Protein AF-Q0V094-F1 (afdb_monomer_lite)

Organism: Phaeosphaeria nodorum (strain SN15 / ATCC MYA-4574 / FGSC 10173) (NCBI:txid321614)

pLDDT: mean 87.64, std 19.95, range [31.56, 98.81]

Structure (mmCIF, N/CA/C/O backbone):
data_AF-Q0V094-F1
#
_entry.id   AF-Q0V094-F1
#
loop_
_atom_site.group_PDB
_atom_site.id
_atom_site.type_symbol
_atom_site.label_atom_id
_atom_site.label_alt_id
_atom_site.label_comp_id
_atom_site.label_asym_id
_atom_site.label_entity_id
_atom_site.label_seq_id
_atom_site.pdbx_PDB_ins_code
_atom_site.Cartn_x
_atom_site.Cartn_y
_atom_site.Cartn_z
_atom_site.occupancy
_atom_site.B_iso_or_equiv
_atom_site.auth_seq_id
_atom_site.auth_comp_id
_atom_site.auth_asym_id
_atom_site.auth_atom_id
_atom_site.pdbx_PDB_model_num
ATOM 1 N N . MET A 1 1 ? -56.128 30.946 -5.918 1.00 52.50 1 MET A N 1
ATOM 2 C CA . MET A 1 1 ? -57.009 30.206 -6.856 1.00 52.50 1 MET A CA 1
ATOM 3 C C . MET A 1 1 ? -56.356 29.792 -8.188 1.00 52.50 1 MET A C 1
ATOM 5 O O . MET A 1 1 ? -56.967 29.000 -8.890 1.00 52.50 1 MET A O 1
ATOM 9 N N . ALA A 1 2 ? -55.125 30.210 -8.529 1.00 43.81 2 ALA A N 1
ATOM 10 C CA . ALA A 1 2 ? -54.435 29.738 -9.745 1.00 43.81 2 ALA A CA 1
ATOM 11 C C . ALA A 1 2 ? -53.590 28.453 -9.553 1.00 43.81 2 ALA A C 1
ATOM 13 O O . ALA A 1 2 ? -53.424 27.688 -10.495 1.00 43.81 2 ALA A O 1
ATOM 14 N N . ALA A 1 3 ? -53.126 28.149 -8.333 1.00 38.97 3 ALA A N 1
ATOM 15 C CA . ALA A 1 3 ? -52.295 26.964 -8.066 1.00 38.97 3 A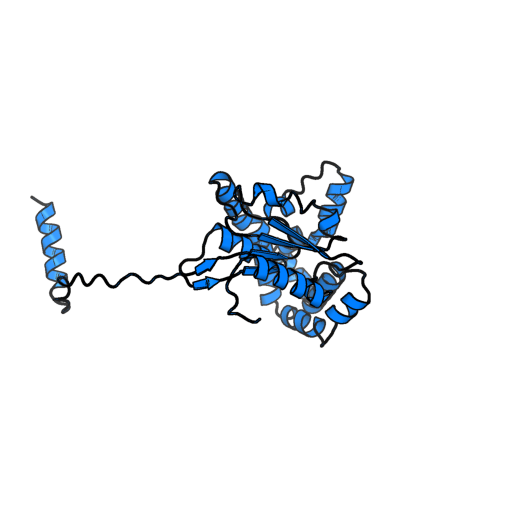LA A CA 1
ATOM 16 C C . ALA A 1 3 ? -53.077 25.630 -8.061 1.00 38.97 3 ALA A C 1
ATOM 18 O O . ALA A 1 3 ? -52.542 24.597 -8.450 1.00 38.97 3 ALA A O 1
ATOM 19 N N . ALA A 1 4 ? -54.367 25.652 -7.704 1.00 38.25 4 ALA A N 1
ATOM 20 C CA . ALA A 1 4 ? -55.203 24.447 -7.650 1.00 38.25 4 ALA A CA 1
ATOM 21 C C . ALA A 1 4 ? -55.584 23.902 -9.043 1.00 38.25 4 ALA A C 1
ATOM 23 O O . ALA A 1 4 ? -55.834 22.710 -9.189 1.00 38.25 4 ALA A O 1
ATOM 24 N N . LYS A 1 5 ? -55.586 24.746 -10.088 1.00 43.06 5 LYS A N 1
ATOM 25 C CA . LYS A 1 5 ? -55.862 24.304 -11.467 1.00 43.06 5 LYS A CA 1
ATOM 26 C C . LYS A 1 5 ? -54.664 23.616 -12.129 1.00 43.06 5 LYS A C 1
ATOM 28 O O . LYS A 1 5 ? -54.877 22.730 -12.946 1.00 43.06 5 LYS A O 1
ATOM 33 N N . SER A 1 6 ? -53.430 23.968 -11.758 1.00 40.56 6 SER A N 1
ATOM 34 C CA . SER A 1 6 ? -52.224 23.374 -12.362 1.00 40.56 6 SER A CA 1
ATOM 35 C C . SER A 1 6 ? -51.984 21.930 -11.899 1.00 40.56 6 SER A C 1
ATOM 37 O O . SER A 1 6 ? -51.605 21.081 -12.700 1.00 40.56 6 SER A O 1
ATOM 39 N N . LEU A 1 7 ? -52.300 21.629 -10.633 1.00 41.97 7 LEU A N 1
ATOM 40 C CA . LEU A 1 7 ? -52.243 20.269 -10.075 1.00 41.97 7 LEU A CA 1
ATOM 41 C C . LEU A 1 7 ? -53.303 19.336 -10.686 1.00 41.97 7 LEU A C 1
ATOM 43 O O . LEU A 1 7 ? -53.044 18.152 -10.889 1.00 41.97 7 LEU A O 1
ATOM 47 N N . ASN A 1 8 ? -54.476 19.868 -11.043 1.00 44.06 8 ASN A N 1
ATOM 48 C CA . ASN A 1 8 ? -55.566 19.061 -11.598 1.00 44.06 8 ASN A CA 1
ATOM 49 C C . ASN A 1 8 ? -55.315 18.621 -13.054 1.00 44.06 8 ASN A C 1
ATOM 51 O O . ASN A 1 8 ? -55.748 17.545 -13.450 1.00 44.06 8 ASN A O 1
ATOM 55 N N . ILE A 1 9 ? -54.569 19.411 -13.836 1.00 44.72 9 ILE A N 1
ATOM 56 C CA . ILE A 1 9 ? -54.264 19.099 -15.246 1.00 44.72 9 ILE A CA 1
ATOM 57 C C . ILE A 1 9 ? -53.151 18.040 -15.366 1.00 44.72 9 ILE A C 1
ATOM 59 O O . ILE A 1 9 ? -53.124 17.274 -16.330 1.00 44.72 9 ILE A O 1
ATOM 63 N N . GLN A 1 10 ? -52.243 17.943 -14.386 1.00 46.41 10 GLN A N 1
ATOM 64 C CA . GLN A 1 10 ? -51.235 16.873 -14.364 1.00 46.41 10 GLN A CA 1
ATOM 65 C C . GLN A 1 10 ? -51.828 15.514 -13.968 1.00 46.41 10 GLN A C 1
ATOM 67 O O . GLN A 1 10 ? -51.422 14.497 -14.530 1.00 46.41 10 GLN A O 1
ATOM 72 N N . ASN A 1 11 ? -52.835 15.491 -13.090 1.00 44.25 11 ASN A N 1
ATOM 73 C CA . ASN A 1 11 ? -53.493 14.249 -12.673 1.00 44.25 11 ASN A CA 1
ATOM 74 C C . ASN A 1 11 ? -54.359 13.615 -13.775 1.00 44.25 11 ASN A C 1
ATOM 76 O O . ASN A 1 11 ? -54.387 12.391 -13.890 1.00 44.25 11 ASN A O 1
ATOM 80 N N . GLU A 1 12 ? -54.998 14.406 -14.643 1.00 45.94 12 GLU A N 1
ATOM 81 C CA . GLU A 1 12 ? -55.743 13.865 -15.796 1.00 45.94 12 GLU A CA 1
ATOM 82 C C . GLU A 1 12 ? -54.841 13.309 -16.909 1.00 45.94 12 GLU A C 1
ATOM 84 O O . GLU A 1 12 ? -55.283 12.488 -17.709 1.00 45.94 12 GLU A O 1
ATOM 89 N N . LYS A 1 13 ? -53.558 13.695 -16.969 1.00 43.78 13 LYS A N 1
ATOM 90 C CA . LYS A 1 13 ? -52.610 13.093 -17.925 1.00 43.78 13 LYS A CA 1
ATOM 91 C C . LYS A 1 13 ? -52.051 11.748 -17.461 1.00 43.78 13 LYS A C 1
ATOM 93 O O . LYS A 1 13 ? -51.620 10.965 -18.303 1.00 43.78 13 LYS A O 1
ATOM 98 N N . LEU A 1 14 ? -52.091 11.457 -16.161 1.00 41.72 14 LEU A N 1
ATOM 99 C CA . LEU A 1 14 ? -51.645 10.176 -15.600 1.00 41.72 14 LEU A CA 1
ATOM 100 C C . LEU A 1 14 ? -52.750 9.104 -15.606 1.00 41.72 14 LEU A C 1
ATOM 102 O O . LEU A 1 14 ? -52.445 7.914 -15.569 1.00 41.72 14 LEU A O 1
ATOM 106 N N . SER A 1 15 ? -54.025 9.490 -15.733 1.00 41.34 15 SER A N 1
ATOM 107 C CA . SER A 1 15 ? -55.157 8.551 -15.764 1.00 41.34 15 SER A CA 1
ATOM 108 C C . SER A 1 15 ? -55.297 7.760 -17.075 1.00 41.34 15 SER A C 1
ATOM 110 O O . SER A 1 15 ? -55.985 6.741 -17.084 1.00 41.34 15 SER A O 1
ATOM 112 N N . ASN A 1 16 ? -54.604 8.154 -18.152 1.00 43.16 16 ASN A N 1
ATOM 113 C CA . ASN A 1 16 ? -54.637 7.467 -19.454 1.00 43.16 16 ASN A CA 1
ATOM 114 C C . ASN A 1 16 ? -53.512 6.434 -19.673 1.00 43.16 16 ASN A C 1
ATOM 116 O O . ASN A 1 16 ? -53.385 5.904 -20.774 1.00 43.16 16 ASN A O 1
ATOM 120 N N . LEU A 1 17 ? -52.714 6.111 -18.648 1.00 38.47 17 LEU A N 1
ATOM 121 C CA . LEU A 1 17 ? -51.633 5.111 -18.733 1.00 38.47 17 LEU A CA 1
ATOM 122 C C . LEU A 1 17 ? -51.835 3.880 -17.829 1.00 38.47 17 LEU A C 1
ATOM 124 O O . LEU A 1 17 ? -50.893 3.145 -17.560 1.00 38.47 17 LEU A O 1
ATOM 128 N N . GLY A 1 18 ? -53.069 3.604 -17.395 1.00 35.88 18 GLY A N 1
ATOM 129 C CA . GLY A 1 18 ? -53.428 2.280 -16.863 1.00 35.88 18 GLY A CA 1
ATOM 130 C C . GLY A 1 18 ? -52.808 1.891 -15.513 1.00 35.88 18 GLY A C 1
ATOM 131 O O . GLY A 1 18 ? -52.860 0.723 -15.147 1.00 35.88 18 GLY A O 1
ATOM 132 N N . LEU A 1 19 ? -52.272 2.836 -14.740 1.00 35.75 19 LEU A N 1
ATOM 133 C CA . LEU A 1 19 ? -51.781 2.592 -13.379 1.00 35.75 19 LEU A CA 1
ATOM 134 C C . LEU A 1 19 ? -52.798 3.104 -12.361 1.00 35.75 19 LEU A C 1
ATOM 136 O O . LEU A 1 19 ? -52.631 4.150 -11.738 1.00 35.75 19 LEU A O 1
ATOM 140 N N . LYS A 1 20 ? -53.889 2.354 -12.209 1.00 36.12 20 LYS A N 1
ATOM 141 C CA . LYS A 1 20 ? -54.762 2.468 -11.043 1.00 36.12 20 LYS A CA 1
ATOM 142 C C . LYS A 1 20 ? -54.566 1.218 -10.196 1.00 36.12 20 LYS A C 1
ATOM 144 O O . LYS A 1 20 ? -54.640 0.108 -10.718 1.00 36.12 20 LYS A O 1
ATOM 149 N N . THR A 1 21 ? -54.449 1.438 -8.888 1.00 31.56 21 THR A N 1
ATOM 150 C CA . THR A 1 21 ? -54.531 0.449 -7.800 1.00 31.56 21 THR A CA 1
ATOM 151 C C . THR A 1 21 ? -53.254 -0.347 -7.523 1.00 31.56 21 THR A C 1
ATOM 153 O O . THR A 1 21 ? -53.120 -1.442 -8.041 1.00 31.56 21 THR A O 1
ATOM 156 N N . ILE A 1 22 ? -52.365 0.192 -6.671 1.00 36.75 22 ILE A N 1
ATOM 157 C CA . ILE A 1 22 ? -51.966 -0.395 -5.368 1.00 36.75 22 ILE A CA 1
ATOM 158 C C . ILE A 1 22 ? -51.483 0.769 -4.473 1.00 36.75 22 ILE A C 1
ATOM 160 O O . ILE A 1 22 ? -50.291 1.021 -4.349 1.00 36.75 22 ILE A O 1
ATOM 164 N N . THR A 1 23 ? -52.411 1.532 -3.892 1.00 37.19 23 THR A N 1
ATOM 165 C CA . THR A 1 23 ? -52.112 2.520 -2.828 1.00 37.19 23 THR A CA 1
ATOM 166 C C . THR A 1 23 ? -52.755 2.162 -1.490 1.00 37.19 23 THR A C 1
ATOM 168 O O . THR A 1 23 ? -52.734 2.983 -0.592 1.00 37.19 23 THR A O 1
ATOM 171 N N . ASP A 1 24 ? -53.261 0.936 -1.322 1.00 39.12 24 ASP A N 1
ATOM 172 C CA . ASP A 1 24 ? -53.928 0.500 -0.085 1.00 39.12 24 ASP A CA 1
ATOM 173 C C . ASP A 1 24 ? -53.485 -0.908 0.340 1.00 39.12 24 ASP A C 1
ATOM 175 O O . ASP A 1 24 ? -54.297 -1.803 0.544 1.00 39.12 24 ASP A O 1
ATOM 179 N N . ASN A 1 25 ? -52.174 -1.121 0.444 1.00 35.19 25 ASN A N 1
ATOM 180 C CA . ASN A 1 25 ? -51.617 -2.199 1.257 1.00 35.19 25 ASN A CA 1
ATOM 181 C C . ASN A 1 25 ? -50.283 -1.723 1.833 1.00 35.19 25 ASN A C 1
ATOM 183 O O . ASN A 1 25 ? -49.219 -1.971 1.269 1.00 35.19 25 ASN A O 1
ATOM 187 N N . GLU A 1 26 ? -50.353 -1.073 2.996 1.00 40.75 26 GLU A N 1
ATOM 188 C CA . GLU A 1 26 ? -49.300 -1.136 4.011 1.00 40.75 26 GLU A CA 1
ATOM 189 C C . GLU A 1 26 ? -49.131 -2.602 4.456 1.00 40.75 26 GLU A C 1
ATOM 191 O O . GLU A 1 26 ? -49.426 -2.988 5.583 1.00 40.75 26 GLU A O 1
ATOM 196 N N . GLN A 1 27 ? -48.650 -3.462 3.561 1.00 38.09 27 GLN A N 1
ATOM 197 C CA . GLN A 1 27 ? -47.797 -4.543 4.006 1.00 38.09 27 GLN A CA 1
ATOM 198 C C . GLN A 1 27 ? -46.431 -3.907 4.177 1.00 38.09 27 GLN A C 1
ATOM 200 O O . GLN A 1 27 ? -45.696 -3.686 3.216 1.00 38.09 27 GLN A O 1
ATOM 205 N N . ILE A 1 28 ? -46.135 -3.578 5.433 1.00 47.75 28 ILE A N 1
ATOM 206 C CA . ILE A 1 28 ? -44.777 -3.484 5.949 1.00 47.75 28 ILE A CA 1
ATOM 207 C C . ILE A 1 28 ? -44.109 -4.810 5.570 1.00 47.75 28 ILE A C 1
ATOM 209 O O . ILE A 1 28 ? -44.158 -5.790 6.311 1.00 47.75 28 ILE A O 1
ATOM 213 N N . LEU A 1 29 ? -43.536 -4.872 4.370 1.00 40.62 29 LEU A N 1
ATOM 214 C CA . LEU A 1 29 ? -42.465 -5.806 4.104 1.00 40.62 29 LEU A CA 1
ATOM 215 C C . LEU A 1 29 ? -41.381 -5.394 5.098 1.00 40.62 29 LEU A C 1
ATOM 217 O O . LEU A 1 29 ? -40.989 -4.222 5.081 1.00 40.62 29 LEU A O 1
ATOM 221 N N . PRO A 1 30 ? -40.930 -6.272 6.009 1.00 40.03 30 PRO A N 1
ATOM 222 C CA . PRO A 1 30 ? -39.773 -5.928 6.810 1.00 40.03 30 PRO A CA 1
ATOM 223 C C . PRO A 1 30 ? -38.669 -5.581 5.812 1.00 40.03 30 PRO A C 1
ATOM 225 O O . PRO A 1 30 ? -38.368 -6.380 4.924 1.00 40.03 30 PRO A O 1
ATOM 228 N N . SER A 1 31 ? -38.117 -4.369 5.897 1.00 48.91 31 SER A N 1
ATOM 229 C CA . SER A 1 31 ? -36.911 -4.020 5.159 1.00 48.91 31 SER A CA 1
ATOM 230 C C . SER A 1 31 ? -35.790 -4.881 5.729 1.00 48.91 31 SER A C 1
ATOM 232 O O . SER A 1 31 ? -35.040 -4.456 6.605 1.00 48.91 31 SER A O 1
ATOM 234 N N . ILE A 1 32 ? -35.696 -6.128 5.279 1.00 53.00 32 ILE A N 1
ATOM 235 C CA . ILE A 1 32 ? -34.537 -6.971 5.525 1.00 53.00 32 ILE A CA 1
ATOM 236 C C . ILE A 1 32 ? -33.472 -6.475 4.543 1.00 53.00 32 ILE A C 1
ATOM 238 O O . ILE A 1 32 ? -33.148 -7.126 3.560 1.00 53.00 32 ILE A O 1
ATOM 242 N N . SER A 1 33 ? -32.961 -5.267 4.791 1.00 58.25 33 SER A N 1
ATOM 243 C CA . SER A 1 33 ? -31.587 -4.943 4.430 1.00 58.25 33 SER A CA 1
ATOM 244 C C . SER A 1 33 ? -30.747 -5.433 5.595 1.00 58.25 33 SER A C 1
ATOM 246 O O . SER A 1 33 ? -30.339 -4.663 6.458 1.00 58.25 33 SER A O 1
ATOM 248 N N . THR A 1 34 ? -30.581 -6.748 5.702 1.00 70.38 34 THR A N 1
ATOM 249 C CA . THR A 1 34 ? -29.464 -7.261 6.487 1.00 70.38 34 THR A CA 1
ATOM 250 C C . THR A 1 34 ? -28.256 -7.056 5.602 1.00 70.38 34 THR A C 1
ATOM 252 O O . THR A 1 34 ? -28.036 -7.837 4.675 1.00 70.38 34 THR A O 1
ATOM 255 N N . ASP A 1 35 ? -27.558 -5.947 5.820 1.00 85.00 35 ASP A N 1
ATOM 256 C CA . ASP A 1 35 ? -26.297 -5.674 5.149 1.00 85.00 35 ASP A CA 1
ATOM 257 C C . ASP A 1 35 ? -25.412 -6.926 5.211 1.00 85.00 35 ASP A C 1
ATOM 259 O O . ASP A 1 35 ? -25.280 -7.556 6.264 1.00 85.00 35 ASP A O 1
ATOM 263 N N . VAL A 1 36 ? -24.839 -7.318 4.073 1.00 91.94 36 VAL A N 1
ATOM 264 C CA . VAL A 1 36 ? -24.019 -8.528 3.992 1.00 91.94 36 VAL A CA 1
ATOM 265 C C . VAL A 1 36 ? -22.741 -8.293 4.803 1.00 91.94 36 VAL A C 1
ATOM 267 O O . VAL A 1 36 ? -22.014 -7.340 4.503 1.00 91.94 36 VAL A O 1
ATOM 270 N N . PRO A 1 37 ? -22.445 -9.115 5.827 1.00 92.69 37 PRO A N 1
ATOM 271 C CA . PRO A 1 37 ? -21.226 -8.956 6.604 1.00 92.69 37 PRO A CA 1
ATOM 272 C C . PRO A 1 37 ? -20.009 -9.289 5.742 1.00 92.69 37 PRO A C 1
ATOM 274 O O . PRO A 1 37 ? -19.951 -10.352 5.124 1.00 92.69 37 PRO A O 1
ATOM 277 N N . ILE A 1 38 ? -19.030 -8.389 5.712 1.00 95.44 38 ILE A N 1
ATOM 278 C CA . ILE A 1 38 ? -17.789 -8.552 4.952 1.00 95.44 38 ILE A CA 1
ATOM 279 C C . ILE A 1 38 ? -16.577 -8.130 5.776 1.00 95.44 38 ILE A C 1
ATOM 281 O O . ILE A 1 38 ? -16.668 -7.327 6.704 1.00 95.44 38 ILE A O 1
ATOM 285 N N . ILE A 1 39 ? -15.417 -8.646 5.387 1.00 97.19 39 ILE A N 1
ATOM 286 C CA . ILE A 1 39 ? -14.111 -8.219 5.882 1.00 97.19 39 ILE A CA 1
ATOM 287 C C . ILE A 1 39 ? -13.313 -7.768 4.670 1.00 97.19 39 ILE A C 1
ATOM 289 O O . ILE A 1 39 ? -13.299 -8.449 3.645 1.00 97.19 39 ILE A O 1
ATOM 293 N N . LEU A 1 40 ? -12.670 -6.611 4.780 1.00 98.25 40 LEU A N 1
ATOM 294 C CA . LEU A 1 40 ? -11.836 -6.079 3.711 1.00 98.25 40 LEU A CA 1
ATOM 295 C C . LEU A 1 40 ? -10.372 -6.360 4.030 1.00 98.25 40 LEU A C 1
ATOM 297 O O . LEU A 1 40 ? -9.878 -5.957 5.077 1.00 98.25 40 LEU A O 1
ATOM 301 N N . ILE A 1 41 ? -9.670 -7.029 3.123 1.00 98.50 41 ILE A N 1
ATOM 302 C CA . ILE A 1 41 ? -8.227 -7.254 3.213 1.00 98.50 41 ILE A CA 1
ATOM 303 C C . ILE A 1 41 ? -7.632 -6.685 1.937 1.00 98.50 41 ILE A C 1
ATOM 305 O O . ILE A 1 41 ? -7.986 -7.116 0.842 1.00 98.50 41 ILE A O 1
ATOM 309 N N . GLY A 1 42 ? -6.772 -5.683 2.075 1.00 98.56 42 GLY A N 1
ATOM 310 C CA . GLY A 1 42 ? -6.151 -5.026 0.936 1.00 98.56 42 GLY A CA 1
ATOM 311 C C . GLY A 1 42 ? -4.654 -4.874 1.133 1.00 98.56 42 GLY A C 1
ATOM 312 O O . GLY A 1 42 ? -4.199 -4.600 2.241 1.00 98.56 42 GLY A O 1
ATOM 313 N N . HIS A 1 43 ? -3.909 -4.998 0.039 1.00 98.81 43 HIS A N 1
ATOM 314 C CA . HIS A 1 43 ? -2.483 -4.686 -0.058 1.00 98.81 43 HIS A CA 1
ATOM 315 C C . HIS A 1 43 ? -2.265 -3.497 -0.992 1.00 98.81 43 HIS A C 1
ATOM 317 O O . HIS A 1 43 ? -3.008 -3.333 -1.961 1.00 98.81 43 HIS A O 1
ATOM 323 N N . ASP A 1 44 ? -1.316 -2.629 -0.641 1.00 98.50 44 ASP A N 1
ATOM 324 C CA . ASP A 1 44 ? -0.945 -1.415 -1.378 1.00 98.50 44 ASP A CA 1
ATOM 325 C C . ASP A 1 44 ? -2.155 -0.601 -1.892 1.00 98.50 44 ASP A C 1
ATOM 327 O O . ASP A 1 44 ? -2.926 -0.060 -1.091 1.00 98.50 44 ASP A O 1
ATOM 331 N N . ARG A 1 45 ? -2.381 -0.507 -3.211 1.00 98.44 45 ARG A N 1
ATOM 332 C CA . ARG A 1 45 ? -3.535 0.202 -3.794 1.00 98.44 45 ARG A CA 1
ATOM 333 C C . ARG A 1 45 ? -4.867 -0.371 -3.309 1.00 98.44 45 ARG A C 1
ATOM 335 O O . ARG A 1 45 ? -5.768 0.386 -2.947 1.00 98.44 45 ARG A O 1
ATOM 342 N N . GLY A 1 46 ? -4.970 -1.694 -3.195 1.00 98.62 46 GLY A N 1
ATOM 343 C CA . GLY A 1 46 ? -6.139 -2.375 -2.635 1.00 98.62 46 GLY A CA 1
ATOM 344 C C . GLY A 1 46 ? -6.389 -2.011 -1.169 1.00 98.62 46 GLY A C 1
ATOM 345 O O . GLY A 1 46 ? -7.539 -1.850 -0.762 1.00 98.62 46 GLY A O 1
ATOM 346 N N . ALA A 1 47 ? -5.332 -1.786 -0.383 1.00 98.75 47 ALA A N 1
ATOM 347 C CA . ALA A 1 47 ? -5.453 -1.311 0.997 1.00 98.75 47 ALA A CA 1
ATOM 348 C C . ALA A 1 47 ? -5.998 0.128 1.061 1.00 98.75 47 ALA A C 1
ATOM 350 O O . ALA A 1 47 ? -6.799 0.463 1.934 1.00 98.75 47 ALA A O 1
ATOM 351 N N . ARG A 1 48 ? -5.627 0.992 0.108 1.00 98.69 48 ARG A N 1
ATOM 352 C CA . ARG A 1 48 ? -6.161 2.367 0.017 1.00 98.69 48 ARG A CA 1
ATOM 353 C C . ARG A 1 48 ? -7.650 2.366 -0.308 1.00 98.69 48 ARG A C 1
ATOM 355 O O . ARG A 1 48 ? -8.406 3.120 0.306 1.00 98.69 48 ARG A O 1
ATOM 362 N N . ILE A 1 49 ? -8.070 1.479 -1.208 1.00 98.31 49 ILE A N 1
ATOM 363 C CA . ILE A 1 49 ? -9.485 1.247 -1.515 1.00 98.31 49 ILE A CA 1
ATOM 364 C C . ILE A 1 49 ? -10.210 0.722 -0.270 1.00 98.31 49 ILE A C 1
ATOM 366 O O . ILE A 1 49 ? -11.229 1.287 0.117 1.00 98.31 49 ILE A O 1
ATOM 370 N N . ALA A 1 50 ? -9.667 -0.293 0.410 1.00 98.56 50 ALA A N 1
ATOM 371 C CA . ALA A 1 50 ? -10.259 -0.844 1.629 1.00 98.56 50 ALA A CA 1
ATOM 372 C C . ALA A 1 50 ? -10.433 0.222 2.723 1.00 98.56 50 ALA A C 1
ATOM 374 O O . ALA A 1 50 ? -11.503 0.319 3.329 1.00 98.56 50 ALA A O 1
ATOM 375 N N . HIS A 1 51 ? -9.429 1.079 2.927 1.00 98.38 51 HIS A N 1
ATOM 376 C CA . HIS A 1 51 ? -9.518 2.219 3.836 1.00 98.38 51 HIS A CA 1
ATOM 377 C C . HIS A 1 51 ? -10.653 3.173 3.430 1.00 98.38 51 HIS A C 1
ATOM 379 O O . HIS A 1 51 ? -11.512 3.489 4.256 1.00 98.38 51 HIS A O 1
ATOM 385 N N . ARG A 1 52 ? -10.713 3.581 2.155 1.00 97.69 52 ARG A N 1
ATOM 386 C CA . ARG A 1 52 ? -11.765 4.463 1.629 1.00 97.69 52 ARG A CA 1
ATOM 387 C C . ARG A 1 52 ? -13.162 3.881 1.845 1.00 97.69 52 ARG A C 1
ATOM 389 O O . ARG A 1 52 ? -14.013 4.577 2.392 1.00 97.69 52 ARG A O 1
ATOM 396 N N . LEU A 1 53 ? -13.379 2.623 1.461 1.00 97.75 53 LEU A N 1
ATOM 397 C CA . LEU A 1 53 ? -14.668 1.935 1.599 1.00 97.75 53 LEU A CA 1
ATOM 398 C C . LEU A 1 53 ? -15.083 1.783 3.068 1.00 97.75 53 LEU A C 1
ATOM 400 O O . LEU A 1 53 ? -16.261 1.927 3.392 1.00 97.75 53 LEU A O 1
ATOM 404 N N . THR A 1 54 ? -14.120 1.547 3.962 1.00 97.75 54 THR A N 1
ATOM 405 C CA . THR A 1 54 ? -14.374 1.441 5.406 1.00 97.75 54 THR A CA 1
ATOM 406 C C . THR A 1 54 ? -14.863 2.763 5.992 1.00 97.75 54 THR A C 1
ATOM 408 O O . THR A 1 54 ? -15.822 2.773 6.763 1.00 97.75 54 THR A O 1
ATOM 411 N N . VAL A 1 55 ? -14.249 3.883 5.596 1.00 97.81 55 VAL A N 1
ATOM 412 C CA . VAL A 1 55 ? -14.614 5.223 6.082 1.00 97.81 55 VAL A CA 1
ATOM 413 C C . VAL A 1 55 ? -15.910 5.731 5.445 1.00 97.81 55 VAL A C 1
ATOM 415 O O . VAL A 1 55 ? -16.752 6.295 6.142 1.00 97.81 55 VAL A O 1
ATOM 418 N N . SER A 1 56 ? -16.097 5.535 4.134 1.00 95.69 56 SER A N 1
ATOM 419 C CA . SER A 1 56 ? -17.285 6.031 3.426 1.00 95.69 56 SER A CA 1
ATOM 420 C C . SER A 1 56 ? -18.534 5.187 3.666 1.00 95.69 56 SER A C 1
ATOM 422 O O . SER A 1 56 ? -19.634 5.689 3.449 1.00 95.69 56 SER A O 1
ATOM 424 N N . LYS A 1 57 ? -18.354 3.932 4.104 1.00 92.06 57 LYS A N 1
ATOM 425 C CA . LYS A 1 57 ? -19.363 2.864 4.143 1.00 92.06 57 LYS A CA 1
ATOM 426 C C . LYS A 1 57 ? -19.874 2.500 2.748 1.00 92.06 57 LYS A C 1
ATOM 428 O O . LYS A 1 57 ? -20.041 3.352 1.877 1.00 92.06 57 LYS A O 1
ATOM 433 N N . VAL A 1 58 ? -20.112 1.211 2.522 1.00 88.12 58 VAL A N 1
ATOM 434 C CA . VAL A 1 58 ? -20.664 0.712 1.257 1.00 88.12 58 VAL A CA 1
ATOM 435 C C . VAL A 1 58 ? -22.109 0.295 1.512 1.00 88.12 58 VAL A C 1
ATOM 437 O O . VAL A 1 58 ? -22.326 -0.596 2.332 1.00 88.12 58 VAL A O 1
ATOM 440 N N . PRO A 1 59 ? -23.104 0.915 0.855 1.00 89.50 59 PRO A N 1
ATOM 441 C CA . PRO A 1 59 ? -24.499 0.525 1.029 1.00 89.50 59 PRO A CA 1
ATOM 442 C C . PRO A 1 59 ? -24.711 -0.970 0.759 1.00 89.50 59 PRO A C 1
ATOM 444 O O . PRO A 1 59 ? -24.208 -1.495 -0.234 1.00 89.50 59 PRO A O 1
ATOM 447 N N . GLY A 1 60 ? -25.466 -1.642 1.630 1.00 91.06 60 GLY A N 1
ATOM 448 C CA . GLY A 1 60 ? -25.762 -3.073 1.518 1.00 91.06 60 GLY A CA 1
ATOM 449 C C . GLY A 1 60 ? -24.692 -4.006 2.096 1.00 91.06 60 GLY A C 1
ATOM 450 O O . GLY A 1 60 ? -24.878 -5.222 2.053 1.00 91.06 60 GLY A O 1
ATOM 451 N N . PHE A 1 61 ? -23.599 -3.471 2.654 1.00 94.50 61 PHE A N 1
ATOM 452 C CA . PHE A 1 61 ? -22.533 -4.254 3.281 1.00 94.50 61 PHE A CA 1
ATOM 453 C C . PHE A 1 61 ? -22.188 -3.749 4.683 1.00 94.50 61 PHE A C 1
ATOM 455 O O . PHE A 1 61 ? -22.000 -2.555 4.910 1.00 94.50 61 PHE A O 1
ATOM 462 N N . SER A 1 62 ? -22.030 -4.688 5.616 1.00 94.25 62 SER A N 1
ATOM 463 C CA . SER A 1 62 ? -21.578 -4.422 6.978 1.00 94.25 62 SER A CA 1
ATOM 464 C C . SER A 1 62 ? -20.115 -4.831 7.088 1.00 94.25 62 SER A C 1
ATOM 466 O O . SER A 1 62 ? -19.785 -6.014 7.106 1.00 94.25 62 SER A O 1
ATOM 468 N N . ILE A 1 63 ? -19.214 -3.851 7.103 1.00 95.94 63 ILE A N 1
ATOM 469 C CA . ILE A 1 63 ? -17.780 -4.116 7.246 1.00 95.94 63 ILE A CA 1
ATOM 470 C C . ILE A 1 63 ? -17.516 -4.460 8.714 1.00 95.94 63 ILE A C 1
ATOM 472 O O . ILE A 1 63 ? -17.736 -3.625 9.585 1.00 95.94 63 ILE A O 1
ATOM 476 N N . LEU A 1 64 ? -17.063 -5.683 8.985 1.00 96.12 64 LEU A N 1
ATOM 477 C CA . LEU A 1 64 ? -16.800 -6.182 10.342 1.00 96.12 64 LEU A CA 1
ATOM 478 C C . LEU A 1 64 ? -15.361 -5.931 10.804 1.00 96.12 64 LEU A C 1
ATOM 480 O O . LEU A 1 64 ? -15.071 -5.951 11.998 1.00 96.12 64 LEU A O 1
ATOM 484 N N . GLY A 1 65 ? -14.458 -5.694 9.858 1.00 97.62 65 GLY A N 1
ATOM 485 C CA . GLY A 1 65 ? -13.055 -5.418 10.112 1.00 97.62 65 GLY A CA 1
ATOM 486 C C . GLY A 1 65 ? -12.312 -5.132 8.814 1.00 97.62 65 GLY A C 1
ATOM 487 O O . GLY A 1 65 ? -12.787 -5.456 7.719 1.00 97.62 65 GLY A O 1
ATOM 488 N N . VAL A 1 66 ? -11.137 -4.527 8.947 1.00 98.62 66 VAL A N 1
ATOM 489 C CA . VAL A 1 66 ? -10.267 -4.213 7.817 1.00 98.62 66 VAL A CA 1
ATOM 490 C C . VAL A 1 66 ? -8.815 -4.594 8.110 1.00 98.62 66 VAL A C 1
ATOM 492 O O . VAL A 1 66 ? -8.298 -4.336 9.193 1.00 98.62 66 VAL A O 1
ATOM 495 N N . THR A 1 67 ? -8.147 -5.210 7.138 1.00 98.56 67 THR A N 1
ATOM 496 C CA . THR A 1 67 ? -6.699 -5.436 7.133 1.00 98.56 67 THR A CA 1
ATOM 497 C C . THR A 1 67 ? -6.062 -4.571 6.055 1.00 98.56 67 THR A C 1
ATOM 499 O O . THR A 1 67 ? -6.451 -4.644 4.886 1.00 98.56 67 THR A O 1
ATOM 502 N N . LEU A 1 68 ? -5.078 -3.765 6.446 1.00 98.75 68 LEU A N 1
ATOM 503 C CA . LEU A 1 68 ? -4.319 -2.898 5.551 1.00 98.75 68 LEU A CA 1
ATOM 504 C C . LEU A 1 68 ? -2.869 -3.374 5.513 1.00 98.75 68 LEU A C 1
ATOM 506 O O . LEU A 1 68 ? -2.170 -3.326 6.528 1.00 98.75 68 LEU A O 1
ATOM 510 N N . ILE A 1 69 ? -2.438 -3.844 4.343 1.00 98.62 69 ILE A N 1
ATOM 511 C CA . ILE A 1 69 ? -1.119 -4.443 4.150 1.00 98.62 69 ILE A CA 1
ATOM 512 C C . ILE A 1 69 ? -0.180 -3.444 3.464 1.00 98.62 69 ILE A C 1
ATOM 514 O O . ILE A 1 69 ? -0.452 -2.973 2.360 1.00 98.62 69 ILE A O 1
ATOM 518 N N . ASP A 1 70 ? 0.924 -3.155 4.147 1.00 98.25 70 ASP A N 1
ATOM 519 C CA . ASP A 1 70 ? 2.077 -2.346 3.743 1.00 98.25 70 ASP A CA 1
ATOM 520 C C . ASP A 1 70 ? 1.767 -0.912 3.285 1.00 98.25 70 ASP A C 1
ATOM 522 O O . ASP A 1 70 ? 2.365 -0.378 2.351 1.00 98.25 70 ASP A O 1
ATOM 526 N N . ILE A 1 71 ? 0.832 -0.247 3.974 1.00 98.06 71 ILE A N 1
ATOM 527 C CA . ILE A 1 71 ? 0.504 1.160 3.723 1.00 98.06 71 ILE A CA 1
ATOM 528 C C . ILE A 1 71 ? 0.451 2.008 4.993 1.00 98.06 71 ILE A C 1
ATOM 530 O O . ILE A 1 71 ? 0.097 1.560 6.082 1.00 98.06 71 ILE A O 1
ATOM 534 N N . VAL A 1 72 ? 0.702 3.300 4.805 1.00 97.31 72 VAL A N 1
ATOM 535 C CA . VAL A 1 72 ? 0.238 4.369 5.695 1.00 97.31 72 VAL A CA 1
ATOM 536 C C . VAL A 1 72 ? -0.897 5.147 5.009 1.00 97.31 72 VAL A C 1
ATOM 538 O O . VAL A 1 72 ? -1.089 4.997 3.789 1.00 97.31 72 VAL A O 1
ATOM 541 N N . PRO A 1 73 ? -1.654 5.984 5.744 1.00 96.75 73 PRO A N 1
ATOM 542 C CA . PRO A 1 73 ? -2.695 6.826 5.161 1.00 96.75 73 PRO A CA 1
ATOM 543 C C . PRO A 1 73 ? -2.152 7.642 3.982 1.00 96.75 73 PRO A C 1
ATOM 545 O O . PRO A 1 73 ? -1.015 8.114 4.014 1.00 96.75 73 PRO A O 1
ATOM 548 N N . THR A 1 74 ? -2.952 7.809 2.927 1.00 96.25 74 THR A N 1
ATOM 549 C CA . THR A 1 74 ? -2.493 8.436 1.676 1.00 96.25 74 THR A CA 1
ATOM 550 C C . THR A 1 74 ? -1.942 9.848 1.899 1.00 96.25 74 THR A C 1
ATOM 552 O O . THR A 1 74 ? -0.851 10.153 1.419 1.00 96.25 74 THR A O 1
ATOM 555 N N . SER A 1 75 ? -2.611 10.676 2.705 1.00 93.31 75 SER A N 1
ATOM 556 C CA . SER A 1 75 ? -2.107 11.998 3.092 1.00 93.31 75 SER A CA 1
ATOM 557 C C . SER A 1 75 ? -0.812 11.939 3.899 1.00 93.31 75 SER A C 1
ATOM 559 O O . SER A 1 75 ? 0.069 12.757 3.665 1.00 93.31 75 SER A O 1
ATOM 561 N N . THR A 1 76 ? -0.627 10.954 4.782 1.00 93.38 76 THR A N 1
ATOM 562 C CA . THR A 1 76 ? 0.638 10.751 5.507 1.00 93.38 76 THR A CA 1
ATOM 563 C C . THR A 1 76 ? 1.794 10.437 4.556 1.00 93.38 76 THR A C 1
ATOM 565 O O . THR A 1 76 ? 2.889 10.973 4.727 1.00 93.38 76 THR A O 1
ATOM 568 N N . GLN A 1 77 ? 1.557 9.610 3.535 1.00 94.06 77 GLN A N 1
ATOM 569 C CA . GLN A 1 77 ? 2.571 9.285 2.530 1.00 94.06 77 GLN A CA 1
ATOM 570 C C . GLN A 1 77 ? 2.922 10.497 1.647 1.00 94.06 77 GLN A C 1
ATOM 572 O O . GLN A 1 77 ? 4.099 10.696 1.354 1.00 94.06 77 GLN A O 1
ATOM 577 N N . TRP A 1 78 ? 1.944 11.328 1.264 1.00 92.19 78 TRP A N 1
ATOM 578 C CA . TRP A 1 78 ? 2.190 12.548 0.477 1.00 92.19 78 TRP A CA 1
ATOM 579 C C . TRP A 1 78 ? 2.784 13.702 1.283 1.00 92.19 78 TRP A C 1
ATOM 581 O O . TRP A 1 78 ? 3.619 14.437 0.763 1.00 92.19 78 TRP A O 1
ATOM 591 N N . HIS A 1 79 ? 2.365 13.879 2.538 1.00 87.19 79 HIS A N 1
ATOM 592 C CA . HIS A 1 79 ? 2.772 15.019 3.354 1.00 87.19 79 HIS A CA 1
ATOM 593 C C . HIS A 1 79 ? 4.271 15.008 3.664 1.00 87.19 79 HIS A C 1
ATOM 595 O O . HIS A 1 79 ? 4.853 16.084 3.753 1.00 87.19 79 HIS A O 1
ATOM 601 N N . ASN A 1 80 ? 4.887 13.822 3.799 1.00 74.38 80 ASN A N 1
ATOM 602 C CA . ASN A 1 80 ? 6.326 13.653 4.043 1.00 74.38 80 ASN A CA 1
ATOM 603 C C . ASN A 1 80 ? 6.863 14.693 5.053 1.00 74.38 80 ASN A C 1
ATOM 605 O O . ASN A 1 80 ? 7.617 15.605 4.716 1.00 74.38 80 ASN A O 1
ATOM 609 N N . ALA A 1 81 ? 6.429 14.575 6.314 1.00 70.88 81 ALA A N 1
ATOM 610 C CA . ALA A 1 81 ? 6.717 15.534 7.389 1.00 70.88 81 ALA A CA 1
ATOM 611 C C . ALA A 1 81 ? 8.173 15.488 7.905 1.00 70.88 81 ALA A C 1
ATOM 613 O O . ALA A 1 81 ? 8.441 15.778 9.074 1.00 70.88 81 ALA A O 1
ATOM 614 N N . SER A 1 82 ? 9.131 15.063 7.079 1.00 79.00 82 SER A N 1
ATOM 615 C CA . SER A 1 82 ? 10.520 14.933 7.499 1.00 79.00 82 SER A CA 1
ATOM 616 C C . SER A 1 82 ? 11.133 16.304 7.816 1.00 79.00 82 SER A C 1
ATOM 618 O O . SER A 1 82 ? 11.405 17.111 6.931 1.00 79.00 82 SER A O 1
ATOM 620 N N . ASN A 1 83 ? 11.492 16.514 9.085 1.00 82.06 83 ASN A N 1
ATOM 621 C CA . ASN A 1 83 ? 12.178 17.723 9.565 1.00 82.06 83 ASN A CA 1
ATOM 622 C C . ASN A 1 83 ? 13.669 17.810 9.159 1.00 82.06 83 ASN A C 1
ATOM 624 O O . ASN A 1 83 ? 14.395 18.680 9.635 1.00 82.06 83 ASN A O 1
ATOM 628 N N . SER A 1 84 ? 14.165 16.893 8.320 1.00 90.44 84 SER A N 1
ATOM 629 C CA . SER A 1 84 ? 15.550 16.875 7.836 1.00 90.44 84 SER A CA 1
ATOM 630 C C . SER A 1 84 ? 15.585 16.885 6.306 1.00 90.44 84 SER A C 1
ATOM 632 O O . SER A 1 84 ? 15.017 15.972 5.699 1.00 90.44 84 SER A O 1
ATOM 634 N N . PRO A 1 85 ? 16.313 17.827 5.670 1.00 90.56 85 PRO A N 1
ATOM 635 C CA . PRO A 1 85 ? 16.458 17.858 4.214 1.00 90.56 85 PRO A CA 1
ATOM 636 C C . PRO A 1 85 ? 17.017 16.556 3.628 1.00 90.56 85 PRO A C 1
ATOM 638 O O . PRO A 1 85 ? 16.541 16.087 2.601 1.00 90.56 85 PRO A O 1
ATOM 641 N N . ALA A 1 86 ? 17.987 15.930 4.303 1.00 91.62 86 ALA A N 1
ATOM 642 C CA . ALA A 1 86 ? 18.586 14.675 3.845 1.00 91.62 86 ALA A CA 1
ATOM 643 C C . ALA A 1 86 ? 17.591 13.504 3.889 1.00 91.62 86 ALA A C 1
ATOM 645 O O . ALA A 1 86 ? 17.544 12.693 2.965 1.00 91.62 86 ALA A O 1
ATOM 646 N N . LYS A 1 87 ? 16.772 13.426 4.945 1.00 88.00 87 LYS A N 1
ATOM 647 C CA . LYS A 1 87 ? 15.721 12.405 5.055 1.00 88.00 87 LYS A CA 1
ATOM 648 C C . LYS A 1 87 ? 14.600 12.652 4.045 1.00 88.00 87 LYS A C 1
ATOM 650 O O . LYS A 1 87 ? 14.221 11.719 3.348 1.00 88.00 87 LYS A O 1
ATOM 655 N N . ALA A 1 88 ? 14.167 13.904 3.884 1.00 88.31 88 ALA A N 1
ATOM 656 C CA . ALA A 1 88 ? 13.157 14.281 2.898 1.00 88.31 88 ALA A CA 1
ATOM 657 C C . ALA A 1 88 ? 13.604 13.909 1.474 1.00 88.31 88 ALA A C 1
ATOM 659 O O . ALA A 1 88 ? 12.861 13.255 0.747 1.00 88.31 88 ALA A O 1
ATOM 660 N N . ALA A 1 89 ? 14.850 14.237 1.107 1.00 90.69 89 ALA A N 1
ATOM 661 C CA . ALA A 1 89 ? 15.421 13.865 -0.185 1.00 90.69 89 ALA A CA 1
ATOM 662 C C . ALA A 1 89 ? 15.428 12.343 -0.390 1.00 90.69 89 ALA A C 1
ATOM 664 O O . ALA A 1 89 ? 14.977 11.875 -1.430 1.00 90.69 89 ALA A O 1
ATOM 665 N N . LYS A 1 90 ? 15.879 11.572 0.611 1.00 89.50 90 LYS A N 1
ATOM 666 C CA . LYS A 1 90 ? 15.886 10.102 0.558 1.00 89.50 90 LYS A CA 1
ATOM 667 C C . LYS A 1 90 ? 14.481 9.516 0.381 1.00 89.50 90 LYS A C 1
ATOM 669 O O . LYS A 1 90 ? 14.314 8.540 -0.343 1.00 89.50 90 LYS A O 1
ATOM 674 N N . GLU A 1 91 ? 13.480 10.076 1.050 1.00 87.62 91 GLU A N 1
ATOM 675 C CA . GLU A 1 91 ? 12.100 9.596 0.947 1.00 87.62 91 GLU A CA 1
ATOM 676 C C . GLU A 1 91 ? 11.482 9.903 -0.418 1.00 87.62 91 GLU A C 1
ATOM 678 O O . GLU A 1 91 ? 10.882 9.016 -1.023 1.00 87.62 91 GLU A O 1
ATOM 683 N N . VAL A 1 92 ? 11.674 11.121 -0.936 1.00 89.00 92 VAL A N 1
ATOM 684 C CA . VAL A 1 92 ? 11.172 11.508 -2.263 1.00 89.00 92 VAL A CA 1
ATOM 685 C C . VAL A 1 92 ? 11.820 10.670 -3.363 1.00 89.00 92 VAL A C 1
ATOM 687 O O . VAL A 1 92 ? 11.122 10.214 -4.264 1.00 89.00 92 VAL A O 1
ATOM 690 N N . THR A 1 93 ? 13.132 10.424 -3.297 1.00 91.38 93 THR A N 1
ATOM 691 C CA . THR A 1 93 ? 13.811 9.595 -4.304 1.00 91.38 93 THR A CA 1
ATOM 692 C C . THR A 1 93 ? 13.451 8.117 -4.177 1.00 91.38 93 THR A C 1
ATOM 694 O O . THR A 1 93 ? 13.262 7.458 -5.194 1.00 91.38 93 THR A O 1
ATOM 697 N N . GLY A 1 94 ? 13.290 7.595 -2.956 1.00 91.06 94 GLY A N 1
ATOM 698 C CA . GLY A 1 94 ? 12.867 6.209 -2.726 1.00 91.06 94 GLY A CA 1
ATOM 699 C C . GLY A 1 94 ? 11.433 5.915 -3.181 1.00 91.06 94 GLY A C 1
ATOM 700 O O . GLY A 1 94 ? 11.125 4.790 -3.554 1.00 91.06 94 GLY A O 1
ATOM 701 N N . TYR A 1 95 ? 10.566 6.931 -3.199 1.00 93.44 95 TYR A N 1
ATOM 702 C CA . TYR A 1 95 ? 9.171 6.832 -3.642 1.00 93.44 95 TYR A CA 1
ATOM 703 C C . TYR A 1 95 ? 8.909 7.670 -4.899 1.00 93.44 95 TYR A C 1
ATOM 705 O O . TYR A 1 95 ? 7.798 8.155 -5.103 1.00 93.44 95 TYR A O 1
ATOM 713 N N . PHE A 1 96 ? 9.913 7.819 -5.771 1.00 95.81 96 PHE A N 1
ATOM 714 C CA . PHE A 1 96 ? 9.836 8.649 -6.982 1.00 95.81 96 PHE A CA 1
ATOM 715 C C . PHE A 1 96 ? 8.649 8.297 -7.894 1.00 95.81 96 PHE A C 1
ATOM 717 O O . PHE A 1 96 ? 8.125 9.164 -8.595 1.00 95.81 96 PHE A O 1
ATOM 724 N N . HIS A 1 97 ? 8.215 7.031 -7.878 1.00 97.62 97 HIS A N 1
ATOM 725 C CA . HIS A 1 97 ? 7.097 6.552 -8.679 1.00 97.62 97 HIS A CA 1
ATOM 726 C C . HIS A 1 97 ? 5.777 7.245 -8.299 1.00 97.62 97 HIS A C 1
ATOM 728 O O . HIS A 1 97 ? 4.933 7.426 -9.165 1.00 97.62 97 HIS A O 1
ATOM 734 N N . TRP A 1 98 ? 5.612 7.724 -7.059 1.00 97.50 98 TRP A N 1
ATOM 735 C CA . TRP A 1 98 ? 4.411 8.455 -6.635 1.00 97.50 98 TRP A CA 1
ATOM 736 C C . TRP A 1 98 ? 4.181 9.738 -7.449 1.00 97.50 98 TRP A C 1
ATOM 738 O O . TRP A 1 98 ? 3.164 9.828 -8.142 1.00 97.50 98 TRP A O 1
ATOM 748 N N . PRO A 1 99 ? 5.100 10.727 -7.430 1.00 96.50 99 PRO A N 1
ATOM 749 C CA . PRO A 1 99 ? 4.953 11.920 -8.255 1.00 96.50 99 PRO A CA 1
ATOM 750 C C . PRO A 1 99 ? 5.111 11.626 -9.750 1.00 96.50 99 PRO A C 1
ATOM 752 O O . PRO A 1 99 ? 4.467 12.291 -10.558 1.00 96.50 99 PRO A O 1
ATOM 755 N N . PHE A 1 100 ? 5.930 10.647 -10.146 1.00 98.50 100 PHE A N 1
ATOM 756 C CA . PHE A 1 100 ? 6.092 10.302 -11.559 1.00 98.50 100 PHE A CA 1
ATOM 757 C C . PHE A 1 100 ? 4.787 9.779 -12.173 1.00 98.50 100 PHE A C 1
ATOM 759 O O . PHE A 1 100 ? 4.299 10.371 -13.133 1.00 98.50 100 PHE A O 1
ATOM 766 N N . LEU A 1 101 ? 4.180 8.738 -11.594 1.00 98.69 101 LEU A N 1
ATOM 767 C CA . LEU A 1 101 ? 2.968 8.104 -12.127 1.00 98.69 101 LEU A CA 1
ATOM 768 C C . LEU A 1 101 ? 1.746 9.031 -12.079 1.00 98.69 101 LEU A C 1
ATOM 770 O O . LEU A 1 101 ? 0.891 8.957 -12.958 1.00 98.69 101 LEU A O 1
ATOM 774 N N . ALA A 1 102 ? 1.694 9.970 -11.127 1.00 98.25 102 ALA A N 1
ATOM 775 C CA . ALA A 1 102 ? 0.655 11.002 -11.087 1.00 98.25 102 ALA A CA 1
ATOM 776 C C . ALA A 1 102 ? 0.675 11.944 -12.315 1.00 98.25 102 ALA A C 1
ATOM 778 O O . ALA A 1 102 ? -0.331 12.590 -12.617 1.00 98.25 102 ALA A O 1
ATOM 779 N N . ASN A 1 103 ? 1.784 12.004 -13.066 1.00 98.50 103 ASN A N 1
ATOM 780 C CA . ASN A 1 103 ? 1.881 12.711 -14.346 1.00 98.50 103 ASN A CA 1
ATOM 781 C C . ASN A 1 103 ? 1.474 11.791 -15.510 1.00 98.50 103 ASN A C 1
ATOM 783 O O . ASN A 1 103 ? 2.312 11.410 -16.329 1.00 98.50 103 ASN A O 1
ATOM 787 N N . VAL A 1 104 ? 0.182 11.453 -15.593 1.00 98.69 104 VAL A N 1
ATOM 788 C CA . VAL A 1 104 ? -0.358 10.368 -16.440 1.00 98.69 104 VAL A CA 1
ATOM 789 C C . VAL A 1 104 ? 0.192 10.339 -17.863 1.00 98.69 104 VAL A C 1
ATOM 791 O O . VAL A 1 104 ? 0.748 9.325 -18.281 1.00 98.69 104 VAL A O 1
ATOM 794 N N . ASP A 1 105 ? 0.076 11.434 -18.615 1.00 98.50 105 ASP A N 1
ATOM 795 C CA . ASP A 1 105 ? 0.473 11.438 -20.029 1.00 98.50 105 ASP A CA 1
ATOM 796 C C . ASP A 1 105 ? 1.994 11.338 -20.217 1.00 98.50 105 ASP A C 1
ATOM 798 O O . ASP A 1 105 ? 2.463 10.845 -21.243 1.00 98.50 105 ASP A O 1
ATOM 802 N N . LEU A 1 106 ? 2.786 11.823 -19.255 1.00 98.69 106 LEU A N 1
ATOM 803 C CA . LEU A 1 106 ? 4.242 11.696 -19.285 1.00 98.69 106 LEU A CA 1
ATOM 804 C C . LEU A 1 106 ? 4.667 10.276 -18.915 1.00 98.69 106 LEU A C 1
ATOM 806 O O . LEU A 1 106 ? 5.416 9.657 -19.670 1.00 98.69 106 LEU A O 1
ATOM 810 N N . ALA A 1 107 ? 4.164 9.769 -17.791 1.00 98.75 107 ALA A N 1
ATOM 811 C CA . ALA A 1 107 ? 4.494 8.447 -17.285 1.00 98.75 107 ALA A CA 1
ATOM 812 C C . ALA A 1 107 ? 4.087 7.349 -18.267 1.00 98.75 107 ALA A C 1
ATOM 814 O O . ALA A 1 107 ? 4.928 6.525 -18.615 1.00 98.75 107 ALA A O 1
ATOM 815 N N . THR A 1 108 ? 2.861 7.404 -18.802 1.00 98.75 108 THR A N 1
ATOM 816 C CA . THR A 1 108 ? 2.371 6.425 -19.787 1.00 98.75 108 THR A CA 1
ATOM 817 C C . THR A 1 108 ? 3.308 6.361 -20.992 1.00 98.75 108 THR A C 1
ATOM 819 O O . THR A 1 108 ? 3.827 5.298 -21.312 1.00 98.75 108 THR A O 1
ATOM 822 N N . ARG A 1 109 ? 3.638 7.505 -21.612 1.00 98.50 109 ARG A N 1
ATOM 823 C CA . ARG A 1 109 ? 4.548 7.533 -22.771 1.00 98.50 109 ARG A CA 1
ATOM 824 C C . ARG A 1 109 ? 5.945 7.005 -22.447 1.00 98.50 109 ARG A C 1
ATOM 826 O O . ARG A 1 109 ? 6.530 6.314 -23.273 1.00 98.50 109 ARG A O 1
ATOM 833 N N . MET A 1 110 ? 6.497 7.359 -21.286 1.00 98.75 110 MET A N 1
ATOM 834 C CA . MET A 1 110 ? 7.841 6.926 -20.889 1.00 98.75 110 MET A CA 1
ATOM 835 C C . MET A 1 110 ? 7.893 5.424 -20.591 1.00 98.75 110 MET A C 1
ATOM 837 O O . MET A 1 110 ? 8.812 4.751 -21.051 1.00 98.75 110 MET A O 1
ATOM 841 N N . ILE A 1 111 ? 6.898 4.897 -19.876 1.00 98.75 111 ILE A N 1
ATOM 842 C CA . ILE A 1 111 ? 6.797 3.473 -19.545 1.00 98.75 111 ILE A CA 1
ATOM 843 C C . ILE A 1 111 ? 6.558 2.649 -20.810 1.00 98.75 111 ILE A C 1
ATOM 845 O O . ILE A 1 111 ? 7.284 1.688 -21.044 1.00 98.75 111 ILE A O 1
ATOM 849 N N . THR A 1 112 ? 5.623 3.055 -21.674 1.00 98.00 112 THR A N 1
ATOM 850 C CA . THR A 1 112 ? 5.366 2.363 -22.947 1.00 98.00 112 THR A CA 1
ATOM 851 C C . THR A 1 112 ? 6.604 2.361 -23.846 1.00 98.00 112 THR A C 1
ATOM 853 O O . THR A 1 112 ? 6.909 1.346 -24.466 1.00 98.00 112 THR A O 1
ATOM 856 N N . ALA A 1 113 ? 7.374 3.455 -23.883 1.00 98.44 113 ALA A N 1
ATOM 857 C CA . ALA A 1 113 ? 8.629 3.502 -24.636 1.00 98.44 113 ALA A CA 1
ATOM 858 C C . ALA A 1 113 ? 9.723 2.583 -24.056 1.00 98.44 113 ALA A C 1
ATOM 860 O O . ALA A 1 113 ? 10.538 2.052 -24.811 1.00 98.44 113 ALA A O 1
ATOM 861 N N . TYR A 1 114 ? 9.759 2.397 -22.734 1.00 98.56 114 TYR A N 1
ATOM 862 C CA . TYR A 1 114 ? 10.689 1.481 -22.067 1.00 98.56 114 TYR A CA 1
ATOM 863 C C . TYR A 1 114 ? 10.276 0.002 -22.214 1.00 98.56 114 TYR A C 1
ATOM 865 O O . TYR A 1 114 ? 11.128 -0.880 -22.375 1.00 98.56 114 TYR A O 1
ATOM 873 N N . GLY A 1 115 ? 8.967 -0.250 -22.212 1.00 98.62 115 GLY A N 1
ATOM 874 C CA . GLY A 1 115 ? 8.322 -1.559 -22.146 1.00 98.62 115 GLY A CA 1
ATOM 875 C C . GLY A 1 115 ? 7.620 -1.723 -20.800 1.00 98.62 115 GLY A C 1
ATOM 876 O O . GLY A 1 115 ? 8.279 -1.794 -19.761 1.00 98.62 115 GLY A O 1
ATOM 877 N N . GLY A 1 116 ? 6.287 -1.786 -20.807 1.00 98.56 116 GLY A N 1
ATOM 878 C CA . GLY A 1 116 ? 5.498 -1.800 -19.576 1.00 98.56 116 GLY A CA 1
ATOM 879 C C . GLY A 1 116 ? 5.733 -3.048 -18.723 1.00 98.56 116 GLY A C 1
ATOM 880 O O . GLY A 1 116 ? 5.892 -2.924 -17.508 1.00 98.56 116 GLY A O 1
ATOM 881 N N . GLY A 1 117 ? 5.898 -4.224 -19.338 1.00 98.50 117 GLY A N 1
ATOM 882 C CA . GLY A 1 117 ? 6.281 -5.435 -18.611 1.00 98.50 117 GLY A CA 1
ATOM 883 C C . GLY A 1 117 ? 7.652 -5.325 -17.933 1.00 98.50 117 GLY A C 1
ATOM 884 O O . GLY A 1 117 ? 7.818 -5.754 -16.792 1.00 98.50 117 GLY A O 1
ATOM 885 N N . LYS A 1 118 ? 8.627 -4.661 -18.573 1.00 98.62 118 LYS A N 1
ATOM 886 C CA . LYS A 1 118 ? 9.947 -4.398 -17.966 1.00 98.62 118 LYS A CA 1
ATOM 887 C C . LYS A 1 118 ? 9.846 -3.442 -16.786 1.00 98.62 118 LYS A C 1
ATOM 889 O O . LYS A 1 118 ? 10.437 -3.708 -15.745 1.00 98.62 118 LYS A O 1
ATOM 894 N N . TRP A 1 119 ? 9.086 -2.357 -16.945 1.00 98.62 119 TRP A N 1
ATOM 895 C CA . TRP A 1 119 ? 8.797 -1.422 -15.860 1.00 98.62 119 TRP A CA 1
ATOM 896 C C . TRP A 1 119 ? 8.159 -2.134 -14.663 1.00 98.62 119 TRP A C 1
ATOM 898 O O . TRP A 1 119 ? 8.588 -1.928 -13.531 1.00 98.62 119 TRP A O 1
ATOM 908 N N . CYS A 1 120 ? 7.174 -3.000 -14.915 1.00 98.62 120 CYS A N 1
ATOM 909 C CA . CYS A 1 120 ? 6.511 -3.791 -13.884 1.00 98.62 120 CYS A CA 1
ATOM 910 C C . CYS A 1 120 ? 7.514 -4.654 -13.106 1.00 98.62 120 CYS A C 1
ATOM 912 O O . CYS A 1 120 ? 7.610 -4.520 -11.887 1.00 98.62 120 CYS A O 1
ATOM 914 N N . CYS A 1 121 ? 8.323 -5.461 -13.803 1.00 98.38 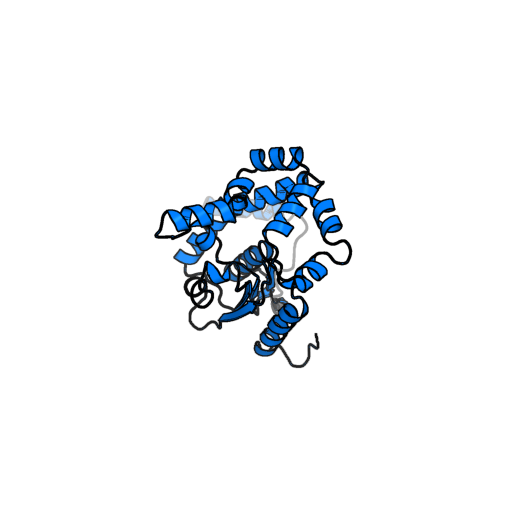121 CYS A N 1
ATOM 915 C CA . CYS A 1 121 ? 9.353 -6.283 -13.168 1.00 98.38 121 CYS A CA 1
ATOM 916 C C . CYS A 1 121 ? 10.348 -5.445 -12.355 1.00 98.38 121 CYS A C 1
ATOM 918 O O . CYS A 1 121 ? 10.640 -5.791 -11.216 1.00 98.38 121 CYS A O 1
ATOM 920 N N . GLU A 1 122 ? 10.840 -4.332 -12.903 1.00 98.00 122 GLU A N 1
ATOM 921 C CA . GLU A 1 122 ? 11.806 -3.468 -12.214 1.00 98.00 122 GLU A CA 1
ATOM 922 C C . GLU A 1 122 ? 11.230 -2.868 -10.924 1.00 98.00 122 GLU A C 1
ATOM 924 O O . GLU A 1 122 ? 11.916 -2.806 -9.902 1.00 98.00 122 GLU A O 1
ATOM 929 N N . MET A 1 123 ? 9.956 -2.468 -10.938 1.00 98.19 123 MET A N 1
ATOM 930 C CA . MET A 1 123 ? 9.278 -1.970 -9.741 1.00 98.19 123 MET A CA 1
ATOM 931 C C . MET A 1 123 ? 9.064 -3.071 -8.702 1.00 98.19 123 MET A C 1
ATOM 933 O O . MET A 1 123 ? 9.352 -2.844 -7.527 1.00 98.19 123 MET A O 1
ATOM 937 N N . ILE A 1 124 ? 8.649 -4.272 -9.121 1.00 98.00 124 ILE A N 1
ATOM 938 C CA . ILE A 1 124 ? 8.532 -5.418 -8.210 1.00 98.00 124 ILE A CA 1
ATOM 939 C C . ILE A 1 124 ? 9.890 -5.705 -7.561 1.00 98.00 124 ILE A C 1
ATOM 941 O O . ILE A 1 124 ? 9.984 -5.789 -6.339 1.00 98.00 124 ILE A O 1
ATOM 945 N N . GLU A 1 125 ? 10.977 -5.772 -8.330 1.00 97.12 125 GLU A N 1
ATOM 946 C CA . GLU A 1 125 ? 12.310 -6.005 -7.761 1.00 97.12 125 GLU A CA 1
ATOM 947 C C . GLU A 1 125 ? 12.745 -4.883 -6.814 1.00 97.12 125 GLU A C 1
ATOM 949 O O . GLU A 1 125 ? 13.305 -5.162 -5.755 1.00 97.12 125 GLU A O 1
ATOM 954 N N . SER A 1 126 ? 12.445 -3.624 -7.145 1.00 96.50 126 SER A N 1
ATOM 955 C CA . SER A 1 126 ? 12.795 -2.479 -6.303 1.00 96.50 126 SER A CA 1
ATOM 956 C C . SER A 1 126 ? 12.056 -2.449 -4.962 1.00 96.50 126 SER A C 1
ATOM 958 O O . SER A 1 126 ? 12.557 -1.815 -4.029 1.00 96.50 126 SER A O 1
ATOM 960 N N . TRP A 1 127 ? 10.864 -3.042 -4.865 1.00 97.38 127 TRP A N 1
ATOM 961 C CA . TRP A 1 127 ? 10.055 -3.046 -3.637 1.00 97.38 127 TRP A CA 1
ATOM 962 C C . TRP A 1 127 ? 10.153 -4.364 -2.858 1.00 97.38 127 TRP A C 1
ATOM 964 O O . TRP A 1 127 ? 9.729 -4.430 -1.702 1.00 97.38 127 TRP A O 1
ATOM 974 N N . SER A 1 128 ? 10.741 -5.392 -3.470 1.00 97.56 128 SER A N 1
ATOM 975 C CA . SER A 1 128 ? 10.978 -6.691 -2.845 1.00 97.56 128 SER A CA 1
ATOM 976 C C . SER A 1 128 ? 11.974 -6.609 -1.688 1.00 97.56 128 SER A C 1
ATOM 978 O O . SER A 1 128 ? 12.825 -5.718 -1.611 1.00 97.56 128 SER A O 1
ATOM 980 N N . GLY A 1 129 ? 11.887 -7.580 -0.786 1.00 96.75 129 GLY A N 1
ATOM 981 C CA . GLY A 1 129 ? 12.809 -7.736 0.324 1.00 96.75 129 GLY A CA 1
ATOM 982 C C . GLY A 1 129 ? 14.182 -8.269 -0.085 1.00 96.75 129 GLY A C 1
ATOM 983 O O . GLY A 1 129 ? 14.499 -8.488 -1.251 1.00 96.75 129 GLY A O 1
ATOM 984 N N . SER A 1 130 ? 15.023 -8.510 0.916 1.00 97.50 130 SER A N 1
ATOM 985 C CA . SER A 1 130 ? 16.337 -9.148 0.765 1.00 97.50 130 SER A CA 1
ATOM 986 C C . SER A 1 130 ? 16.341 -10.624 1.176 1.00 97.50 130 SER A C 1
ATOM 988 O O . SER A 1 130 ? 17.355 -11.310 1.015 1.00 97.50 130 SER A O 1
ATOM 990 N N . ASN A 1 131 ? 15.223 -11.134 1.703 1.00 98.00 131 ASN A N 1
ATOM 991 C CA . ASN A 1 131 ? 15.091 -12.527 2.104 1.00 98.00 131 ASN A CA 1
ATOM 992 C C . ASN A 1 131 ? 15.114 -13.456 0.884 1.00 98.00 131 ASN A C 1
ATOM 994 O O . ASN A 1 131 ? 14.187 -13.475 0.080 1.00 98.00 131 ASN A O 1
ATOM 998 N N . THR A 1 132 ? 16.140 -14.297 0.762 1.00 97.69 132 THR A N 1
ATOM 999 C CA . THR A 1 132 ? 16.307 -15.167 -0.415 1.00 97.69 132 THR A CA 1
ATOM 1000 C C . THR A 1 132 ? 15.189 -16.194 -0.587 1.00 97.69 132 THR A C 1
ATOM 1002 O O . THR A 1 132 ? 14.837 -16.520 -1.719 1.00 97.69 132 THR A O 1
ATOM 1005 N N . ARG A 1 133 ? 14.607 -16.697 0.510 1.00 97.75 133 ARG A N 1
ATOM 1006 C CA . ARG A 1 133 ? 13.473 -17.631 0.448 1.00 97.75 133 ARG A CA 1
ATOM 100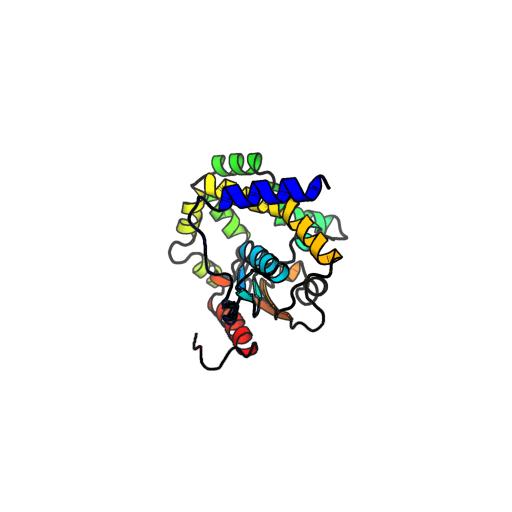7 C C . ARG A 1 133 ? 12.194 -16.909 0.039 1.00 97.75 133 ARG A C 1
ATOM 1009 O O . ARG A 1 133 ? 11.464 -17.439 -0.790 1.00 97.75 133 ARG A O 1
ATOM 1016 N N . GLY A 1 134 ? 11.959 -15.713 0.576 1.00 97.88 134 GLY A N 1
ATOM 1017 C CA . GLY A 1 134 ? 10.820 -14.881 0.193 1.00 97.88 134 GLY A CA 1
ATOM 1018 C C . GLY A 1 134 ? 10.879 -14.459 -1.271 1.00 97.88 134 GLY A C 1
ATOM 1019 O O . GLY A 1 134 ? 9.911 -14.646 -1.995 1.00 97.88 134 GLY A O 1
ATOM 1020 N N . LEU A 1 135 ? 12.049 -14.040 -1.755 1.00 98.00 135 LEU A N 1
ATOM 1021 C CA . LEU A 1 135 ? 12.270 -13.735 -3.171 1.00 98.00 135 LEU A CA 1
ATOM 1022 C C . LEU A 1 135 ? 12.030 -14.941 -4.087 1.00 98.00 135 LEU A C 1
ATOM 1024 O O . LEU A 1 135 ? 11.502 -14.784 -5.185 1.00 98.00 135 LEU A O 1
ATOM 1028 N N . ALA A 1 136 ? 12.415 -16.146 -3.655 1.00 97.94 136 ALA A N 1
ATOM 1029 C CA . ALA A 1 136 ? 12.157 -17.363 -4.421 1.00 97.94 136 ALA A CA 1
ATOM 1030 C C . ALA A 1 136 ? 10.657 -17.684 -4.513 1.00 97.94 136 ALA A C 1
ATOM 1032 O O . ALA A 1 136 ? 10.209 -18.122 -5.568 1.00 97.94 136 ALA A O 1
ATOM 1033 N N . LYS A 1 137 ? 9.888 -17.441 -3.441 1.00 97.94 137 LYS A N 1
ATOM 1034 C CA . LYS A 1 137 ? 8.421 -17.572 -3.447 1.00 97.94 137 LYS A CA 1
ATOM 1035 C C . LYS A 1 137 ? 7.759 -16.507 -4.310 1.00 97.94 137 LYS A C 1
ATOM 1037 O O . LYS A 1 137 ? 6.958 -16.839 -5.167 1.00 97.94 137 LYS A O 1
ATOM 1042 N N . LEU A 1 138 ? 8.166 -15.249 -4.155 1.00 97.69 138 LEU A N 1
ATOM 1043 C CA . LEU A 1 138 ? 7.662 -14.139 -4.957 1.00 97.69 138 LEU A CA 1
ATOM 1044 C C . LEU A 1 138 ? 7.868 -14.372 -6.462 1.00 97.69 138 LEU A C 1
ATOM 1046 O O . LEU A 1 138 ? 7.052 -13.925 -7.256 1.00 97.69 138 LEU A O 1
ATOM 1050 N N . LYS A 1 139 ? 8.931 -15.083 -6.862 1.00 97.00 139 LYS A N 1
ATOM 1051 C CA . LYS A 1 139 ? 9.232 -15.441 -8.261 1.00 97.00 139 LYS A CA 1
ATOM 1052 C C . LYS A 1 139 ? 8.688 -16.813 -8.693 1.00 97.00 139 LYS A C 1
ATOM 1054 O O . LYS A 1 139 ? 8.998 -17.239 -9.806 1.00 97.00 139 LYS A O 1
ATOM 1059 N N . SER A 1 140 ? 7.958 -17.538 -7.841 1.00 96.81 140 SER A N 1
ATOM 1060 C CA . SER A 1 140 ? 7.456 -18.870 -8.194 1.00 96.81 140 SER A CA 1
ATOM 1061 C C . SER A 1 140 ? 6.337 -18.797 -9.231 1.00 96.81 140 SER A C 1
ATOM 1063 O O . SER A 1 140 ? 5.713 -17.757 -9.430 1.00 96.81 140 SER A O 1
ATOM 1065 N N . ASP A 1 141 ? 6.107 -19.922 -9.912 1.00 95.62 141 ASP A N 1
ATOM 1066 C CA . ASP A 1 141 ? 4.954 -20.126 -10.801 1.00 95.62 141 ASP A CA 1
ATOM 1067 C C . ASP A 1 141 ? 4.793 -19.051 -11.892 1.00 95.62 141 ASP A C 1
ATOM 1069 O O . ASP A 1 141 ? 3.682 -18.682 -12.267 1.00 95.62 141 ASP A O 1
ATOM 1073 N N . ASP A 1 142 ? 5.923 -18.542 -12.396 1.00 95.50 142 ASP A N 1
ATOM 1074 C CA . ASP A 1 142 ? 5.996 -17.504 -13.428 1.00 95.50 142 ASP A CA 1
ATOM 1075 C C . ASP A 1 142 ? 5.247 -16.202 -13.069 1.00 95.50 142 ASP A C 1
ATOM 1077 O O . ASP A 1 142 ? 4.849 -15.444 -13.958 1.00 95.50 142 ASP A O 1
ATOM 1081 N N . SER A 1 143 ? 5.099 -15.895 -11.774 1.00 96.75 143 SER A N 1
ATOM 1082 C CA . SER A 1 143 ? 4.396 -14.705 -11.262 1.00 96.75 143 SER A CA 1
ATOM 1083 C C . SER A 1 143 ? 4.810 -13.408 -11.973 1.00 96.75 143 SER A C 1
ATOM 1085 O O . SER A 1 143 ? 3.968 -12.637 -12.431 1.00 96.75 143 SER A O 1
ATOM 1087 N N . PHE A 1 144 ? 6.115 -13.198 -12.171 1.00 97.50 144 PHE A N 1
ATOM 1088 C CA . PHE A 1 144 ? 6.653 -12.021 -12.857 1.00 97.50 144 PHE A CA 1
ATOM 1089 C C . PHE A 1 144 ? 6.186 -11.935 -14.308 1.00 97.50 144 PHE A C 1
ATOM 1091 O O . PHE A 1 144 ? 5.872 -10.847 -14.779 1.00 97.50 144 PHE A O 1
ATOM 1098 N N . ALA A 1 145 ? 6.121 -13.063 -15.019 1.00 97.94 145 ALA A N 1
ATOM 1099 C CA . ALA A 1 145 ? 5.642 -13.082 -16.396 1.00 97.94 145 ALA A CA 1
ATOM 1100 C C . ALA A 1 145 ? 4.138 -12.783 -16.465 1.00 97.94 145 ALA A C 1
ATOM 1102 O O . ALA A 1 145 ? 3.701 -12.087 -17.381 1.00 97.94 145 ALA A O 1
ATOM 1103 N N . VAL A 1 146 ? 3.360 -13.247 -15.480 1.00 98.00 146 VAL A N 1
ATOM 1104 C CA . VAL A 1 146 ? 1.931 -12.927 -15.360 1.00 98.00 146 VAL A CA 1
ATOM 1105 C C . VAL A 1 146 ? 1.730 -11.425 -15.148 1.00 98.00 146 VAL A C 1
ATOM 1107 O O . VAL A 1 146 ? 0.991 -10.796 -15.907 1.00 98.00 146 VAL A O 1
ATOM 1110 N N . TYR A 1 147 ? 2.419 -10.826 -14.172 1.00 97.75 147 TYR A N 1
ATOM 1111 C CA . TYR A 1 147 ? 2.316 -9.389 -13.900 1.00 97.75 147 TYR A CA 1
ATOM 1112 C C . TYR A 1 147 ? 2.813 -8.544 -15.073 1.00 97.75 147 TYR A C 1
ATOM 1114 O O . TYR A 1 147 ? 2.107 -7.642 -15.528 1.00 97.75 147 TYR A O 1
ATOM 1122 N N . ALA A 1 148 ? 3.985 -8.877 -15.617 1.00 98.31 148 ALA A N 1
ATOM 1123 C CA . ALA A 1 148 ? 4.544 -8.189 -16.772 1.00 98.31 148 ALA A CA 1
ATOM 1124 C C . ALA A 1 148 ? 3.609 -8.260 -17.984 1.00 98.31 148 ALA A C 1
ATOM 1126 O O . ALA A 1 148 ? 3.421 -7.250 -18.654 1.00 98.31 148 ALA A O 1
ATOM 1127 N N . GLY A 1 149 ? 2.976 -9.415 -18.222 1.00 98.38 149 GLY A N 1
ATOM 1128 C CA . GLY A 1 149 ? 2.046 -9.622 -19.330 1.00 98.38 149 GLY A CA 1
ATOM 1129 C C . GLY A 1 149 ? 0.854 -8.664 -19.314 1.00 98.38 149 GLY A C 1
ATOM 1130 O O . GLY A 1 149 ? 0.470 -8.168 -20.370 1.00 98.38 149 GLY A O 1
ATOM 1131 N N . PHE A 1 150 ? 0.304 -8.337 -18.138 1.00 98.19 150 PHE A N 1
ATOM 1132 C CA . PHE A 1 150 ? -0.745 -7.314 -18.033 1.00 98.19 150 PHE A CA 1
ATOM 1133 C C . PHE A 1 150 ? -0.226 -5.917 -18.374 1.00 98.19 150 PHE A C 1
ATOM 1135 O O . PHE A 1 150 ? -0.909 -5.152 -19.049 1.00 98.19 150 PHE A O 1
ATOM 1142 N N . PHE A 1 151 ? 0.988 -5.585 -17.936 1.00 98.31 151 PHE A N 1
ATOM 1143 C CA . PHE A 1 151 ? 1.590 -4.275 -18.176 1.00 98.31 151 PHE A CA 1
ATOM 1144 C C . PHE A 1 151 ? 2.115 -4.082 -19.607 1.00 98.31 151 PHE A C 1
ATOM 1146 O O . PHE A 1 151 ? 2.515 -2.971 -19.945 1.00 98.31 151 PHE A O 1
ATOM 1153 N N . GLU A 1 152 ? 2.088 -5.104 -20.467 1.00 98.00 152 GLU A N 1
ATOM 1154 C CA . GLU A 1 152 ? 2.305 -4.915 -21.909 1.00 98.00 152 GLU A CA 1
ATOM 1155 C C . GLU A 1 152 ? 1.150 -4.147 -22.582 1.00 98.00 152 GLU A C 1
ATOM 1157 O O . GLU A 1 152 ? 1.341 -3.557 -23.646 1.00 98.00 152 GLU A O 1
ATOM 1162 N N . ASP A 1 153 ? -0.038 -4.105 -21.967 1.00 98.38 153 ASP A N 1
ATOM 1163 C CA . ASP A 1 153 ? -1.150 -3.273 -22.429 1.00 98.38 153 ASP A CA 1
ATOM 1164 C C . ASP A 1 153 ? -1.010 -1.830 -21.906 1.00 98.38 153 ASP A C 1
ATOM 1166 O O . ASP A 1 153 ? -1.029 -1.567 -20.699 1.00 98.38 153 ASP A O 1
ATOM 1170 N N . GLU A 1 154 ? -0.927 -0.863 -22.825 1.00 98.31 154 GLU A N 1
ATOM 1171 C CA . GLU A 1 154 ? -0.887 0.567 -22.497 1.00 98.31 154 GLU A CA 1
ATOM 1172 C C . GLU A 1 154 ? -2.089 0.999 -21.644 1.00 98.31 154 GLU A C 1
ATOM 1174 O O . GLU A 1 154 ? -1.951 1.872 -20.785 1.00 98.31 154 GLU A O 1
ATOM 1179 N N . HIS A 1 155 ? -3.265 0.390 -21.826 1.00 98.44 155 HIS A N 1
ATOM 1180 C CA . HIS A 1 155 ? -4.437 0.705 -21.014 1.00 98.44 155 HIS A CA 1
ATOM 1181 C C . HIS A 1 155 ? -4.227 0.365 -19.538 1.00 98.44 155 HIS A C 1
ATOM 1183 O O . HIS A 1 155 ? -4.680 1.128 -18.683 1.00 98.44 155 HIS A O 1
ATOM 1189 N N . VAL A 1 156 ? -3.508 -0.719 -19.230 1.00 98.62 156 VAL A N 1
ATOM 1190 C CA . VAL A 1 156 ? -3.148 -1.083 -17.851 1.00 98.62 156 VAL A CA 1
ATOM 1191 C C . VAL A 1 156 ? -2.165 -0.062 -17.289 1.00 98.62 156 VAL A C 1
ATOM 1193 O O . VAL A 1 156 ? -2.419 0.497 -16.224 1.00 98.62 156 VAL A O 1
ATOM 1196 N N . VAL A 1 157 ? -1.114 0.283 -18.042 1.00 98.75 157 VAL A N 1
ATOM 1197 C CA . VAL A 1 157 ? -0.146 1.327 -17.652 1.00 98.75 157 VAL A CA 1
ATOM 1198 C C . VAL A 1 157 ? -0.853 2.653 -17.360 1.00 98.75 157 VAL A C 1
ATOM 1200 O O . VAL A 1 157 ? -0.627 3.272 -16.316 1.00 98.75 157 VAL A O 1
ATOM 1203 N N . ARG A 1 158 ? -1.735 3.091 -18.265 1.00 98.75 158 ARG A N 1
ATOM 1204 C CA . ARG A 1 158 ? -2.472 4.346 -18.121 1.00 98.75 158 ARG A CA 1
ATOM 1205 C C . ARG A 1 158 ? -3.423 4.299 -16.927 1.00 98.75 158 ARG A C 1
ATOM 1207 O O . ARG A 1 158 ? -3.472 5.271 -16.177 1.00 98.75 158 ARG A O 1
ATOM 1214 N N . ALA A 1 159 ? -4.152 3.201 -16.729 1.00 98.75 159 ALA A N 1
ATOM 1215 C CA . ALA A 1 159 ? -5.052 3.039 -15.588 1.00 98.75 159 ALA A CA 1
ATOM 1216 C C . ALA A 1 159 ? -4.289 3.092 -14.256 1.00 98.75 159 ALA A C 1
ATOM 1218 O O . ALA A 1 159 ? -4.711 3.803 -13.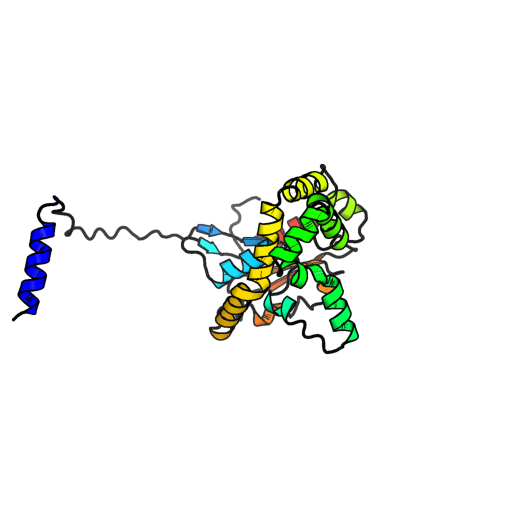344 1.00 98.75 159 ALA A O 1
ATOM 1219 N N . SER A 1 160 ? -3.129 2.433 -14.167 1.00 98.62 160 SER A N 1
ATOM 1220 C CA . SER A 1 160 ? -2.242 2.553 -13.008 1.00 98.62 160 SER A CA 1
ATOM 1221 C C . SER A 1 160 ? -1.794 4.000 -12.792 1.00 98.62 160 SER A C 1
ATOM 1223 O O . SER A 1 160 ? -1.816 4.485 -11.668 1.00 98.62 160 SER A O 1
ATOM 1225 N N . CYS A 1 161 ? -1.446 4.742 -13.846 1.00 98.81 161 CYS A N 1
ATOM 1226 C CA . CYS A 1 161 ? -1.088 6.156 -13.703 1.00 98.81 161 CYS A CA 1
ATOM 1227 C C . CYS A 1 161 ? -2.267 7.026 -13.218 1.00 98.81 161 CYS A C 1
ATOM 1229 O O . CYS A 1 161 ? -2.082 7.893 -12.360 1.00 98.81 161 CYS A O 1
ATOM 1231 N N . GLU A 1 162 ? -3.483 6.810 -13.733 1.00 98.81 162 GLU A N 1
ATOM 1232 C CA . GLU A 1 162 ? -4.681 7.539 -13.283 1.00 98.81 162 GLU A CA 1
ATOM 1233 C C . GLU A 1 162 ? -4.986 7.268 -11.798 1.00 98.81 162 GLU A C 1
ATOM 1235 O O . GLU A 1 162 ? -5.358 8.197 -11.080 1.00 98.81 162 GLU A O 1
ATOM 1240 N N . ASP A 1 163 ? -4.742 6.051 -11.300 1.00 98.69 163 ASP A N 1
ATOM 1241 C CA . ASP A 1 163 ? -4.828 5.731 -9.867 1.00 98.69 163 ASP A CA 1
ATOM 1242 C C . ASP A 1 163 ? -3.862 6.599 -9.032 1.00 98.69 163 ASP A C 1
ATOM 1244 O O . ASP A 1 163 ? -4.264 7.246 -8.062 1.00 98.69 163 ASP A O 1
ATOM 1248 N N . TYR A 1 164 ? -2.597 6.738 -9.444 1.00 98.69 164 TYR A N 1
ATOM 1249 C CA . TYR A 1 164 ? -1.657 7.634 -8.752 1.00 98.69 164 TYR A CA 1
ATOM 1250 C C . TYR A 1 164 ? -2.057 9.111 -8.847 1.00 98.69 164 TYR A C 1
ATOM 1252 O O . TYR A 1 164 ? -1.903 9.847 -7.870 1.00 98.69 164 TYR A O 1
ATOM 1260 N N . LYS A 1 165 ? -2.609 9.556 -9.981 1.00 98.62 165 LYS A N 1
ATOM 1261 C CA . LYS A 1 165 ? -3.123 10.925 -10.139 1.00 98.62 165 LYS A CA 1
ATOM 1262 C C . LYS A 1 165 ? -4.291 11.204 -9.196 1.00 98.62 165 LYS A C 1
ATOM 1264 O O . LYS A 1 165 ? -4.300 12.254 -8.551 1.00 98.62 165 LYS A O 1
ATOM 1269 N N . HIS A 1 166 ? -5.257 10.293 -9.076 1.00 98.31 166 HIS A N 1
ATOM 1270 C CA . HIS A 1 166 ? -6.356 10.436 -8.114 1.00 98.31 166 HIS A CA 1
ATOM 1271 C C . HIS A 1 166 ? -5.858 10.355 -6.670 1.00 98.31 166 HIS A C 1
ATOM 1273 O O . HIS A 1 166 ? -6.241 11.196 -5.851 1.00 98.31 166 HIS A O 1
ATOM 1279 N N . GLY A 1 167 ? -4.890 9.475 -6.408 1.00 97.44 167 GLY A N 1
ATOM 1280 C CA . GLY A 1 167 ? -4.173 9.383 -5.140 1.00 97.44 167 GLY A CA 1
ATOM 1281 C C . GLY A 1 167 ? -3.423 10.659 -4.749 1.00 97.44 167 GLY A C 1
ATOM 1282 O O . GLY A 1 167 ? -3.200 10.879 -3.563 1.00 97.44 167 GLY A O 1
ATOM 1283 N N . ALA A 1 168 ? -3.041 11.498 -5.717 1.00 97.12 168 ALA A N 1
ATOM 1284 C CA . ALA A 1 168 ? -2.390 12.797 -5.520 1.00 97.12 168 ALA A CA 1
ATOM 1285 C C . ALA A 1 168 ? -3.369 13.983 -5.478 1.00 97.12 168 ALA A C 1
ATOM 1287 O O . ALA A 1 168 ? -2.955 15.114 -5.229 1.00 97.12 168 ALA A O 1
ATOM 1288 N N . THR A 1 169 ? -4.649 13.761 -5.791 1.00 97.06 169 THR A N 1
ATOM 1289 C CA . THR A 1 169 ? -5.634 14.835 -5.978 1.00 97.06 169 THR A CA 1
ATOM 1290 C C . THR A 1 169 ? -6.942 14.529 -5.252 1.00 97.06 169 THR A C 1
ATOM 1292 O O . THR A 1 169 ? -7.101 14.890 -4.087 1.00 97.06 169 THR A O 1
ATOM 1295 N N . THR A 1 170 ? -7.893 13.876 -5.923 1.00 97.62 170 THR A N 1
ATOM 1296 C CA . THR A 1 170 ? -9.247 13.626 -5.417 1.00 97.62 170 THR A CA 1
ATOM 1297 C C . THR A 1 170 ? -9.240 12.872 -4.089 1.00 97.62 170 THR A C 1
ATOM 1299 O O . THR A 1 170 ? -9.964 13.261 -3.174 1.00 97.62 170 THR A O 1
ATOM 1302 N N . ASP A 1 171 ? -8.401 11.846 -3.951 1.00 97.38 171 ASP A N 1
ATOM 1303 C CA . ASP A 1 171 ? -8.389 10.996 -2.759 1.00 97.38 171 ASP A CA 1
ATOM 1304 C C . ASP A 1 171 ? -7.886 11.734 -1.523 1.00 97.38 171 ASP A C 1
ATOM 1306 O O . ASP A 1 171 ? -8.429 11.529 -0.435 1.00 97.38 171 ASP A O 1
ATOM 1310 N N . LEU A 1 172 ? -6.890 12.614 -1.693 1.00 96.06 172 LEU A N 1
ATOM 1311 C CA . LEU A 1 172 ? -6.384 13.477 -0.625 1.00 96.06 172 LEU A CA 1
ATOM 1312 C C . LEU A 1 172 ? -7.469 14.429 -0.142 1.00 96.06 172 LEU A C 1
ATOM 1314 O O . LEU A 1 172 ? -7.749 14.467 1.052 1.00 96.06 172 LEU A O 1
ATOM 1318 N N . LYS A 1 173 ? -8.141 15.114 -1.072 1.00 97.19 173 LYS A N 1
ATOM 1319 C CA . LYS A 1 173 ? -9.227 16.037 -0.735 1.00 97.19 173 LYS A CA 1
ATOM 1320 C C . LYS A 1 173 ? -10.349 15.332 0.031 1.00 97.19 173 LYS A C 1
ATOM 1322 O O . LYS A 1 173 ? -10.798 15.817 1.062 1.00 97.19 173 LYS A O 1
ATOM 1327 N N . LEU A 1 174 ? -10.783 14.161 -0.439 1.00 96.69 174 LEU A N 1
ATOM 1328 C CA . LEU A 1 174 ? -11.808 13.377 0.256 1.00 96.69 174 LEU A CA 1
ATOM 1329 C C . LEU A 1 174 ? -11.344 12.935 1.648 1.00 96.69 174 LEU A C 1
ATOM 1331 O O . LEU A 1 174 ? -12.135 12.886 2.584 1.00 96.69 174 LEU A O 1
ATOM 1335 N N . GLN A 1 175 ? -10.066 12.587 1.789 1.00 95.94 175 GLN A N 1
ATOM 1336 C CA . GLN A 1 175 ? -9.484 12.169 3.057 1.00 95.94 175 GLN A CA 1
ATOM 1337 C C . GLN A 1 175 ? -9.390 13.332 4.066 1.00 95.94 175 GLN A C 1
ATOM 1339 O O . GLN A 1 175 ? -9.656 13.129 5.250 1.00 95.94 175 GLN A O 1
ATOM 1344 N N . GLU A 1 176 ? -9.067 14.542 3.608 1.00 95.38 176 GLU A N 1
ATOM 1345 C CA . GLU A 1 176 ? -9.109 15.772 4.411 1.00 95.38 176 GLU A CA 1
ATOM 1346 C C . GLU A 1 176 ? -10.540 16.087 4.867 1.00 95.38 176 GLU A C 1
ATOM 1348 O O . GLU A 1 176 ? -10.785 16.260 6.059 1.00 95.38 176 GLU A O 1
ATOM 1353 N N . GLU A 1 177 ? -11.511 16.049 3.949 1.00 97.50 177 GLU A N 1
ATOM 1354 C CA . GLU A 1 177 ? -12.927 16.286 4.262 1.00 97.50 177 GLU A CA 1
ATOM 1355 C C . GLU A 1 177 ? -13.521 15.256 5.240 1.00 97.50 177 GLU A C 1
ATOM 1357 O O . GLU A 1 177 ? -14.483 15.550 5.958 1.00 97.50 177 GLU A O 1
ATOM 1362 N N . ASP A 1 178 ? -13.023 14.018 5.241 1.00 97.12 178 ASP A N 1
ATOM 1363 C CA . ASP A 1 178 ? -13.389 13.014 6.240 1.00 97.12 178 ASP A CA 1
ATOM 1364 C C . ASP A 1 178 ? -12.824 13.363 7.611 1.00 97.12 178 ASP A C 1
ATOM 1366 O O . ASP A 1 178 ? -13.577 13.372 8.585 1.00 97.12 178 ASP A O 1
ATOM 1370 N N . GLN A 1 179 ? -11.536 13.706 7.677 1.00 95.00 179 GLN A N 1
ATOM 1371 C CA . GLN A 1 179 ? -10.870 14.089 8.921 1.00 95.00 179 GLN A CA 1
ATOM 1372 C C . GLN A 1 179 ? -11.519 15.317 9.564 1.00 95.00 179 GLN A C 1
ATOM 1374 O O . GLN A 1 179 ? -11.830 15.287 10.755 1.00 95.00 179 GLN A O 1
ATOM 1379 N N . GLU A 1 180 ? -11.821 16.354 8.779 1.00 96.94 180 GLU A N 1
ATOM 1380 C CA . GLU A 1 180 ? -12.532 17.553 9.248 1.00 96.94 180 GLU A CA 1
ATOM 1381 C C . GLU A 1 180 ? -13.915 17.232 9.829 1.00 96.94 180 GLU A C 1
ATOM 1383 O O . GLU A 1 180 ? -14.357 17.858 10.792 1.00 96.94 180 GLU A O 1
ATOM 1388 N N . LYS A 1 181 ? -14.603 16.236 9.260 1.00 97.75 181 LYS A N 1
ATOM 1389 C CA . LYS A 1 181 ? -15.931 15.790 9.709 1.00 97.75 181 LYS A CA 1
ATOM 1390 C C . LYS A 1 181 ? -15.855 14.667 10.752 1.00 97.75 181 LYS A C 1
ATOM 1392 O O . LYS A 1 181 ? -16.891 14.112 11.111 1.00 97.75 181 LYS A O 1
ATOM 1397 N N . GLY A 1 182 ? -14.656 14.310 11.218 1.00 96.81 182 GLY A N 1
ATOM 1398 C CA . GLY A 1 182 ? -14.435 13.246 12.196 1.00 96.81 182 GLY A CA 1
ATOM 1399 C C . GLY A 1 182 ? -14.775 11.837 11.698 1.00 96.81 182 GLY A C 1
ATOM 1400 O O . GLY A 1 182 ? -14.958 10.942 12.522 1.00 96.81 182 GLY A O 1
ATOM 1401 N N . ARG A 1 183 ? -14.876 11.613 10.379 1.00 97.50 183 ARG A N 1
ATOM 1402 C CA . ARG A 1 183 ? -15.065 10.276 9.794 1.00 97.50 183 ARG A CA 1
ATOM 1403 C C . ARG A 1 183 ? -13.726 9.549 9.726 1.00 97.50 183 ARG A C 1
ATOM 1405 O O . ARG A 1 183 ? -12.765 10.045 9.145 1.00 97.50 183 ARG A O 1
ATOM 1412 N N . LYS A 1 184 ? -13.675 8.373 10.341 1.00 97.81 184 LYS A N 1
ATOM 1413 C CA . LYS A 1 184 ? -12.476 7.553 10.550 1.00 97.81 184 LYS A CA 1
ATOM 1414 C C . LYS A 1 184 ? -12.860 6.078 10.504 1.00 97.81 184 LYS A C 1
ATOM 1416 O O . LYS A 1 184 ? -14.049 5.764 10.547 1.00 97.81 184 LYS A O 1
ATOM 1421 N N . ILE A 1 185 ? -11.869 5.189 10.449 1.00 98.38 185 ILE A N 1
ATOM 1422 C CA . ILE A 1 185 ? -12.097 3.748 10.603 1.00 98.38 185 ILE A CA 1
ATOM 1423 C C . ILE A 1 185 ? -12.722 3.500 11.983 1.00 98.38 185 ILE A C 1
ATOM 1425 O O . ILE A 1 185 ? -12.158 3.889 12.999 1.00 98.38 185 ILE A O 1
ATOM 1429 N N . ASP A 1 186 ? -13.885 2.866 12.018 1.00 97.81 186 ASP A N 1
ATOM 1430 C CA . ASP A 1 186 ? -14.699 2.601 13.214 1.00 97.81 186 ASP A CA 1
ATOM 1431 C C . ASP A 1 186 ? -14.850 1.094 13.510 1.00 97.81 186 ASP A C 1
ATOM 1433 O O . ASP A 1 186 ? -15.628 0.694 14.373 1.00 97.81 186 ASP A O 1
ATOM 1437 N N . VAL A 1 187 ? -14.101 0.257 12.792 1.00 97.56 187 VAL A N 1
ATOM 1438 C CA . VAL A 1 187 ? -14.095 -1.209 12.896 1.00 97.56 187 VAL A CA 1
ATOM 1439 C C . VAL A 1 187 ? -12.693 -1.696 13.255 1.00 97.56 187 VAL A C 1
ATOM 1441 O O . VAL A 1 187 ? -11.726 -0.995 12.947 1.00 97.56 187 VAL A O 1
ATOM 1444 N N . PRO A 1 188 ? -12.541 -2.883 13.872 1.00 98.06 188 PRO A N 1
ATOM 1445 C CA . PRO A 1 188 ? -11.231 -3.457 14.154 1.00 98.06 188 PRO A CA 1
ATOM 1446 C C . PRO A 1 188 ? -10.298 -3.412 12.939 1.00 98.06 188 PRO A C 1
ATOM 1448 O O . PRO A 1 188 ? -10.704 -3.716 11.813 1.00 98.06 188 PRO A O 1
ATOM 1451 N N . LEU A 1 189 ? -9.043 -3.043 13.191 1.00 98.50 189 LEU A N 1
ATOM 1452 C CA . LEU A 1 189 ? -8.015 -2.840 12.175 1.00 98.50 189 LEU A CA 1
ATOM 1453 C C . LEU A 1 189 ? -6.824 -3.768 12.437 1.00 98.50 189 LEU A C 1
ATOM 1455 O O . LEU A 1 189 ? -6.279 -3.777 13.544 1.00 98.50 189 LEU A O 1
ATOM 1459 N N . LEU A 1 190 ? -6.399 -4.508 11.414 1.00 98.56 190 LEU A N 1
ATOM 1460 C CA . LEU A 1 190 ? -5.086 -5.151 11.357 1.00 98.56 190 LEU A CA 1
ATOM 1461 C C . LEU A 1 190 ? -4.175 -4.368 10.412 1.00 98.56 190 LEU A C 1
ATOM 1463 O O . LEU A 1 190 ? -4.509 -4.130 9.252 1.00 98.56 190 LEU A O 1
ATOM 1467 N N . LEU A 1 191 ? -3.006 -3.999 10.914 1.00 98.62 191 LEU A N 1
ATOM 1468 C CA . LEU A 1 191 ? -1.916 -3.423 10.147 1.00 98.62 191 LEU A CA 1
ATOM 1469 C C . LEU A 1 191 ? -0.835 -4.481 9.984 1.00 98.62 191 LEU A C 1
ATOM 1471 O O . LEU A 1 191 ? -0.222 -4.892 10.968 1.00 98.62 191 LEU A O 1
ATOM 1475 N N . LEU A 1 192 ? -0.604 -4.906 8.748 1.00 98.50 192 LEU A N 1
ATOM 1476 C CA . LEU A 1 192 ? 0.442 -5.863 8.407 1.00 98.50 192 LEU A CA 1
ATOM 1477 C C . LEU A 1 192 ? 1.472 -5.150 7.535 1.00 98.50 192 LEU A C 1
ATOM 1479 O O . LEU A 1 192 ? 1.089 -4.517 6.559 1.00 98.50 192 LEU A O 1
ATOM 1483 N N . TYR A 1 193 ? 2.755 -5.172 7.886 1.00 98.56 193 TYR A N 1
ATOM 1484 C CA . TYR A 1 193 ? 3.743 -4.332 7.197 1.00 98.56 193 TYR A CA 1
ATOM 1485 C C . TYR A 1 193 ? 5.151 -4.920 7.220 1.00 98.56 193 TYR A C 1
ATOM 1487 O O . TYR A 1 193 ? 5.523 -5.642 8.139 1.00 98.56 193 TYR A O 1
ATOM 1495 N N . ALA A 1 194 ? 5.965 -4.556 6.236 1.00 98.12 194 ALA A N 1
ATOM 1496 C CA . ALA A 1 194 ? 7.384 -4.862 6.183 1.00 98.12 194 ALA A CA 1
ATOM 1497 C C . ALA A 1 194 ? 8.141 -4.041 7.237 1.00 98.12 194 ALA A C 1
ATOM 1499 O O . ALA A 1 194 ? 8.348 -2.827 7.090 1.00 98.12 194 ALA A O 1
ATOM 1500 N N . SER A 1 195 ? 8.592 -4.705 8.304 1.00 97.25 195 SER A N 1
ATOM 1501 C CA . SER A 1 195 ? 9.317 -4.072 9.416 1.00 97.25 195 SER A CA 1
ATOM 1502 C C . SER A 1 195 ? 10.604 -3.404 8.947 1.00 97.25 195 SER A C 1
ATOM 1504 O O . SER A 1 195 ? 10.973 -2.334 9.429 1.00 97.25 195 SER A O 1
ATOM 1506 N N . ASP A 1 196 ? 11.277 -4.021 7.976 1.00 95.50 196 ASP A N 1
ATOM 1507 C CA . ASP A 1 196 ? 12.577 -3.579 7.489 1.00 95.50 196 ASP A CA 1
ATOM 1508 C C . ASP A 1 196 ? 12.523 -2.489 6.411 1.00 95.50 196 ASP A C 1
ATOM 1510 O O . ASP A 1 196 ? 13.574 -1.904 6.119 1.00 95.50 196 ASP A O 1
ATOM 1514 N N . LEU A 1 197 ? 11.332 -2.191 5.875 1.00 94.31 197 LEU A N 1
ATOM 1515 C CA . LEU A 1 197 ? 11.081 -1.157 4.868 1.00 94.31 197 LEU A CA 1
ATOM 1516 C C . LEU A 1 197 ? 10.193 -0.039 5.431 1.00 94.31 197 LEU A C 1
ATOM 1518 O O . LEU A 1 197 ? 10.702 0.881 6.078 1.00 94.31 197 LEU A O 1
ATOM 1522 N N . ILE A 1 198 ? 8.874 -0.091 5.207 1.00 94.56 198 ILE A N 1
ATOM 1523 C CA . ILE A 1 198 ? 7.951 0.968 5.637 1.00 94.56 198 ILE A CA 1
ATOM 1524 C C . ILE A 1 198 ? 7.935 1.123 7.167 1.00 94.56 198 ILE A C 1
ATOM 1526 O O . ILE A 1 198 ? 7.825 2.248 7.656 1.00 94.56 198 ILE A O 1
ATOM 1530 N N . GLY A 1 199 ? 8.177 0.040 7.918 1.00 94.06 199 GLY A N 1
ATOM 1531 C CA . GLY A 1 199 ? 8.324 0.059 9.378 1.00 94.06 199 GLY A CA 1
ATOM 1532 C C . GLY A 1 199 ? 9.551 0.829 9.890 1.00 94.06 199 GLY A C 1
ATOM 1533 O O . GLY A 1 199 ? 9.551 1.298 11.024 1.00 94.06 199 GLY A O 1
ATOM 1534 N N . LYS A 1 200 ? 10.582 1.049 9.058 1.00 92.44 200 LYS A N 1
ATOM 1535 C CA . LYS A 1 200 ? 11.703 1.955 9.389 1.00 92.44 200 LYS A CA 1
ATOM 1536 C C . LYS A 1 200 ? 11.397 3.423 9.089 1.00 92.44 200 LYS A C 1
ATOM 1538 O O . LYS A 1 200 ? 12.124 4.299 9.558 1.00 92.44 200 LYS A O 1
ATOM 1543 N N . ARG A 1 201 ? 10.374 3.696 8.272 1.00 90.31 201 ARG A N 1
ATOM 1544 C CA . ARG A 1 201 ? 9.951 5.054 7.884 1.00 90.31 201 ARG A CA 1
ATOM 1545 C C . ARG A 1 201 ? 8.886 5.604 8.827 1.00 90.31 201 ARG A C 1
ATOM 1547 O O . ARG A 1 201 ? 8.909 6.793 9.130 1.00 90.31 201 ARG A O 1
ATOM 1554 N N . TYR A 1 202 ? 7.989 4.743 9.300 1.00 92.50 202 TYR A N 1
ATOM 1555 C CA . TYR A 1 202 ? 6.862 5.122 10.142 1.00 92.50 202 TYR A CA 1
ATOM 1556 C C . TYR A 1 202 ? 6.724 4.192 11.340 1.00 92.50 202 TYR A C 1
ATOM 1558 O O . TYR A 1 202 ? 6.949 2.990 11.241 1.00 92.50 202 TYR A O 1
ATOM 1566 N N . ASP A 1 203 ? 6.283 4.755 12.459 1.00 92.94 203 ASP A N 1
ATOM 1567 C CA . ASP A 1 203 ? 5.891 3.983 13.630 1.00 92.94 203 ASP A CA 1
ATOM 1568 C C . ASP A 1 203 ? 4.434 3.523 13.482 1.00 92.94 203 ASP A C 1
ATOM 1570 O O . ASP A 1 203 ? 3.494 4.288 13.701 1.00 92.94 203 ASP A O 1
ATOM 1574 N N . PHE A 1 204 ? 4.240 2.262 13.095 1.00 92.31 204 PHE A N 1
ATOM 1575 C CA . PHE A 1 204 ? 2.909 1.685 12.879 1.00 92.31 204 PHE A CA 1
ATOM 1576 C C . PHE A 1 204 ? 2.063 1.595 14.153 1.00 92.31 204 PHE A C 1
ATOM 1578 O O . PHE A 1 204 ? 0.836 1.573 14.066 1.00 92.31 204 PHE A O 1
ATOM 1585 N N . SER A 1 205 ? 2.685 1.661 15.336 1.00 87.19 205 SER A N 1
ATOM 1586 C CA . SER A 1 205 ? 1.945 1.731 16.597 1.00 87.19 205 SER A CA 1
ATOM 1587 C C . SER A 1 205 ? 1.215 3.064 16.798 1.00 87.19 205 SER A C 1
ATOM 1589 O O . SER A 1 205 ? 0.286 3.131 17.601 1.00 87.19 205 SER A O 1
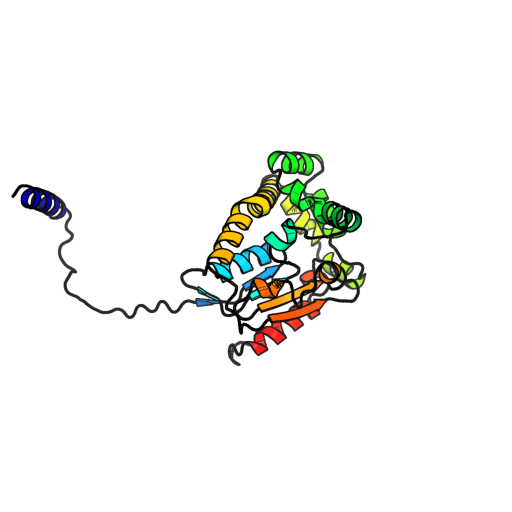ATOM 1591 N N . THR A 1 206 ? 1.603 4.119 16.069 1.00 93.62 206 THR A N 1
ATOM 1592 C CA . THR A 1 206 ? 1.048 5.468 16.253 1.00 93.62 206 THR A CA 1
ATOM 1593 C C . THR A 1 206 ? 0.555 6.144 14.974 1.00 93.62 206 THR A C 1
ATOM 1595 O O . THR A 1 206 ? -0.349 6.979 15.044 1.00 93.62 206 THR A O 1
ATOM 1598 N N . VAL A 1 207 ? 1.076 5.782 13.795 1.00 94.81 207 VAL A N 1
ATOM 1599 C CA . VAL A 1 207 ? 0.794 6.470 12.518 1.00 94.81 207 VAL A CA 1
ATOM 1600 C C . VAL A 1 207 ? -0.689 6.447 12.120 1.00 94.81 207 VAL A C 1
ATOM 1602 O O . VAL A 1 207 ? -1.169 7.365 11.454 1.00 94.81 207 VAL A O 1
ATOM 1605 N N . TRP A 1 208 ? -1.438 5.438 12.571 1.00 97.19 208 TRP A N 1
ATOM 1606 C CA . TRP A 1 208 ? -2.869 5.283 12.296 1.00 97.19 208 TRP A CA 1
ATOM 1607 C C . TRP A 1 208 ? -3.787 5.843 13.391 1.00 97.19 208 TRP A C 1
ATOM 1609 O O . TRP A 1 208 ? -4.989 5.939 13.160 1.00 97.19 208 TRP A O 1
ATOM 1619 N N . ASN A 1 209 ? -3.268 6.296 14.539 1.00 95.12 209 ASN A N 1
ATOM 1620 C CA . ASN A 1 209 ? -4.103 6.743 15.668 1.00 95.12 209 ASN A CA 1
ATOM 1621 C C . ASN A 1 209 ? -5.038 7.905 15.289 1.00 95.12 209 ASN A C 1
ATOM 1623 O O . ASN A 1 209 ? -6.178 7.971 15.734 1.00 95.12 209 ASN A O 1
ATOM 1627 N N . GLY A 1 210 ? -4.589 8.808 14.411 1.00 95.50 210 GLY A N 1
ATOM 1628 C CA . GLY A 1 210 ? -5.418 9.907 13.902 1.00 95.50 210 GLY A CA 1
ATOM 1629 C C . GLY A 1 210 ? -6.518 9.477 12.920 1.00 95.50 210 GLY A C 1
ATOM 1630 O O . GLY A 1 210 ? -7.427 10.257 12.644 1.00 95.50 210 GLY A O 1
ATOM 1631 N N . TRP A 1 211 ? -6.461 8.250 12.408 1.00 97.38 211 TRP A N 1
ATOM 1632 C CA . TRP A 1 211 ? -7.272 7.723 11.301 1.00 97.38 211 TRP A CA 1
ATOM 1633 C C . TRP A 1 211 ? -8.323 6.707 11.735 1.00 97.38 211 TRP A C 1
ATOM 1635 O O . TRP A 1 211 ? -9.110 6.230 10.916 1.00 97.38 211 TRP A O 1
ATOM 1645 N N . VAL A 1 212 ? -8.342 6.403 13.026 1.00 97.81 212 VAL A N 1
ATOM 1646 C CA . VAL A 1 212 ? -9.183 5.396 13.655 1.00 97.81 212 VAL A CA 1
ATOM 1647 C C . VAL A 1 212 ? -10.008 6.078 14.755 1.00 97.81 212 VAL A C 1
ATOM 1649 O O . VAL A 1 212 ? -9.546 7.038 15.375 1.00 97.81 212 VAL A O 1
ATOM 1652 N N . GLN A 1 213 ? -11.262 5.663 14.938 1.00 97.94 213 GLN A N 1
ATOM 1653 C CA . GLN A 1 213 ? -12.118 6.167 16.013 1.00 97.94 213 GLN A CA 1
ATOM 1654 C C . GLN A 1 213 ? -11.589 5.733 17.382 1.00 97.94 213 GLN A C 1
ATOM 1656 O O . GLN A 1 213 ? -10.996 4.665 17.532 1.00 97.94 213 GLN A O 1
ATOM 1661 N N . GLU A 1 214 ? -11.850 6.555 18.397 1.00 96.56 214 GLU A N 1
ATOM 1662 C CA . GLU A 1 214 ? -11.491 6.237 19.779 1.00 96.56 214 GLU A CA 1
ATOM 1663 C C . GLU A 1 214 ? -12.123 4.903 20.216 1.00 96.56 214 GLU A C 1
ATOM 1665 O O . GLU A 1 214 ? -13.295 4.637 19.943 1.00 96.56 214 GLU A O 1
ATOM 1670 N N . GLY A 1 215 ? -11.345 4.059 20.897 1.00 95.44 215 GLY A N 1
ATOM 1671 C CA . GLY A 1 215 ? -11.795 2.748 21.380 1.00 95.44 215 GLY A CA 1
ATOM 1672 C C . GLY A 1 215 ? -11.796 1.616 20.344 1.00 95.44 215 GLY A C 1
ATOM 1673 O O . GLY A 1 215 ? -12.038 0.466 20.712 1.00 95.44 215 GLY A O 1
ATOM 1674 N N . VAL A 1 216 ? -11.488 1.887 19.073 1.00 97.12 216 VAL A N 1
ATOM 1675 C CA . VAL A 1 216 ? -11.323 0.833 18.061 1.00 97.12 216 VAL A CA 1
ATOM 1676 C C . VAL A 1 216 ? -9.981 0.124 18.239 1.00 97.12 216 VAL A C 1
ATOM 1678 O O . VAL A 1 216 ? -8.928 0.748 18.367 1.00 97.12 216 VAL A O 1
ATOM 1681 N N . ARG A 1 217 ? -10.004 -1.213 18.211 1.00 96.12 217 ARG A N 1
ATOM 1682 C CA . ARG A 1 217 ? -8.801 -2.043 18.338 1.00 96.12 217 ARG A CA 1
ATOM 1683 C C . ARG A 1 217 ? -7.938 -1.965 17.076 1.00 96.12 217 ARG A C 1
ATOM 1685 O O . ARG A 1 217 ? -8.371 -2.394 16.007 1.00 96.12 217 ARG A O 1
ATOM 1692 N N . ILE A 1 218 ? -6.689 -1.533 17.245 1.00 97.62 218 ILE A N 1
ATOM 1693 C CA . ILE A 1 218 ? -5.623 -1.631 16.240 1.00 97.62 218 ILE A CA 1
ATOM 1694 C C . ILE A 1 218 ? -4.694 -2.783 16.634 1.00 97.62 218 ILE A C 1
ATOM 1696 O O . ILE A 1 218 ? -4.187 -2.827 17.754 1.00 97.62 218 ILE A O 1
ATOM 1700 N N . THR A 1 219 ? -4.478 -3.725 15.721 1.00 97.94 219 THR A N 1
ATOM 1701 C CA . THR A 1 219 ? -3.495 -4.808 15.857 1.00 97.94 219 THR A CA 1
ATOM 1702 C C . THR A 1 219 ? -2.390 -4.584 14.833 1.00 97.94 219 THR A C 1
ATOM 1704 O O . THR A 1 219 ? -2.681 -4.243 13.692 1.00 97.94 219 THR A O 1
ATOM 1707 N N . ASN A 1 220 ? -1.133 -4.754 15.236 1.00 97.62 220 ASN A N 1
ATOM 1708 C CA . ASN A 1 220 ? 0.034 -4.561 14.379 1.00 97.62 220 ASN A CA 1
ATOM 1709 C C . ASN A 1 220 ? 0.783 -5.884 14.233 1.00 97.62 220 ASN A C 1
ATOM 1711 O O . ASN A 1 220 ? 1.063 -6.529 15.241 1.00 97.62 220 ASN A O 1
ATOM 1715 N N . HIS A 1 221 ? 1.149 -6.242 13.005 1.00 98.19 221 HIS A N 1
ATOM 1716 C CA . HIS A 1 221 ? 2.003 -7.384 12.699 1.00 98.19 221 HIS A CA 1
ATOM 1717 C C . HIS A 1 221 ? 3.102 -6.958 11.724 1.00 98.19 221 HIS A C 1
ATOM 1719 O O . HIS A 1 221 ? 2.843 -6.676 10.554 1.00 98.19 221 HIS A O 1
ATOM 1725 N N . GLY A 1 222 ? 4.335 -6.882 12.217 1.00 98.00 222 GLY A N 1
ATOM 1726 C CA . GLY A 1 222 ? 5.493 -6.538 11.402 1.00 98.00 222 GLY A CA 1
ATOM 1727 C C . GLY A 1 222 ? 6.175 -7.789 10.853 1.00 98.00 222 GLY A C 1
ATOM 1728 O O . GLY A 1 222 ? 6.688 -8.587 11.629 1.00 98.00 222 GLY A O 1
ATOM 1729 N N . LEU A 1 223 ? 6.259 -7.917 9.530 1.00 98.19 223 LEU A N 1
ATOM 1730 C CA . LEU A 1 223 ? 7.048 -8.947 8.851 1.00 98.19 223 LEU A CA 1
ATOM 1731 C C . LEU A 1 223 ? 8.534 -8.579 8.926 1.00 98.19 223 LEU A C 1
ATOM 1733 O O . LEU A 1 223 ? 8.934 -7.505 8.467 1.00 98.19 223 LEU A O 1
ATOM 1737 N N . GLY A 1 224 ? 9.335 -9.425 9.571 1.00 96.50 224 GLY A N 1
ATOM 1738 C CA . GLY A 1 224 ? 10.772 -9.219 9.776 1.00 96.50 224 GLY A CA 1
ATOM 1739 C C . GLY A 1 224 ? 11.649 -9.915 8.734 1.00 96.50 224 GLY A C 1
ATOM 1740 O O . GLY A 1 224 ? 11.218 -10.196 7.620 1.00 96.50 224 GLY A O 1
ATOM 1741 N N . ASP A 1 225 ? 12.896 -10.205 9.112 1.00 96.50 225 ASP A N 1
ATOM 1742 C CA . ASP A 1 225 ? 13.832 -11.059 8.366 1.00 96.50 225 ASP A CA 1
ATOM 1743 C C . ASP A 1 225 ? 14.059 -10.669 6.897 1.00 96.50 225 ASP A C 1
ATOM 1745 O O . ASP A 1 225 ? 14.274 -11.526 6.033 1.00 96.50 225 ASP A O 1
ATOM 1749 N N . GLY A 1 226 ? 14.049 -9.367 6.603 1.00 97.44 226 GLY A N 1
ATOM 1750 C CA . GLY A 1 226 ? 14.263 -8.863 5.252 1.00 97.44 226 GLY A CA 1
ATOM 1751 C C . GLY A 1 226 ? 13.117 -9.154 4.284 1.00 97.44 226 GLY A C 1
ATOM 1752 O O . GLY A 1 226 ? 13.358 -9.120 3.081 1.00 97.44 226 GLY A O 1
ATOM 1753 N N . ILE A 1 227 ? 11.909 -9.452 4.770 1.00 98.38 227 ILE A N 1
ATOM 1754 C CA . ILE A 1 227 ? 10.695 -9.470 3.947 1.00 98.38 227 ILE A CA 1
ATOM 1755 C C . ILE A 1 227 ? 10.350 -8.042 3.511 1.00 98.38 227 ILE A C 1
ATOM 1757 O O . ILE A 1 227 ? 10.428 -7.098 4.305 1.00 98.38 227 ILE A O 1
ATOM 1761 N N . GLY A 1 228 ? 10.028 -7.883 2.229 1.00 97.88 228 GLY A N 1
ATOM 1762 C CA . GLY A 1 228 ? 9.728 -6.598 1.617 1.00 97.88 228 GLY A CA 1
ATOM 1763 C C . GLY A 1 228 ? 8.244 -6.289 1.495 1.00 97.88 228 GLY A C 1
ATOM 1764 O O . GLY A 1 228 ? 7.407 -6.779 2.253 1.00 97.88 228 GLY A O 1
ATOM 1765 N N . HIS A 1 229 ? 7.939 -5.416 0.535 1.00 98.12 229 HIS A N 1
ATOM 1766 C CA . HIS A 1 229 ? 6.606 -4.859 0.313 1.00 98.12 229 HIS A CA 1
ATOM 1767 C C . HIS A 1 229 ? 5.554 -5.928 -0.011 1.00 98.12 229 HIS A C 1
ATOM 1769 O O . HIS A 1 229 ? 4.383 -5.766 0.339 1.00 98.12 229 HIS A O 1
ATOM 1775 N N . PHE A 1 230 ? 5.952 -7.031 -0.651 1.00 98.31 230 PHE A N 1
ATOM 1776 C CA . PHE A 1 230 ? 5.046 -8.075 -1.129 1.00 98.31 230 PHE A CA 1
ATOM 1777 C C . PHE A 1 230 ? 4.858 -9.167 -0.081 1.00 98.31 230 PHE A C 1
ATOM 1779 O O . PHE A 1 230 ? 5.009 -10.349 -0.367 1.00 98.31 230 PHE A O 1
ATOM 1786 N N . GLY A 1 231 ? 4.525 -8.792 1.157 1.00 97.06 231 GLY A N 1
ATOM 1787 C CA . GLY A 1 231 ? 4.442 -9.726 2.284 1.00 97.06 231 GLY A CA 1
ATOM 1788 C C . GLY A 1 231 ? 3.594 -10.974 2.012 1.00 97.06 231 GLY A C 1
ATOM 1789 O O . GLY A 1 231 ? 3.987 -12.076 2.390 1.00 97.06 231 GLY A O 1
ATOM 1790 N N . ALA A 1 232 ? 2.472 -10.820 1.300 1.00 96.81 232 ALA A N 1
ATOM 1791 C CA . ALA A 1 232 ? 1.589 -11.929 0.937 1.00 96.81 232 ALA A CA 1
ATOM 1792 C C . ALA A 1 232 ? 2.243 -12.961 -0.004 1.00 96.81 232 ALA A C 1
ATOM 1794 O O . ALA A 1 232 ? 1.810 -14.106 -0.030 1.00 96.81 232 ALA A O 1
ATOM 1795 N N . GLU A 1 233 ? 3.282 -12.578 -0.746 1.00 98.00 233 GLU A N 1
ATOM 1796 C CA . GLU A 1 233 ? 4.013 -13.433 -1.690 1.00 98.00 233 GLU A CA 1
ATOM 1797 C C . GLU A 1 233 ? 5.402 -13.826 -1.153 1.00 98.00 233 GLU A C 1
ATOM 1799 O O . GLU A 1 233 ? 5.861 -14.950 -1.348 1.00 98.00 233 GLU A O 1
ATOM 1804 N N . GLU A 1 234 ? 6.066 -12.931 -0.418 1.00 98.38 234 GLU A N 1
ATOM 1805 C CA . GLU A 1 234 ? 7.381 -13.163 0.188 1.00 98.38 234 GLU A CA 1
ATOM 1806 C C . GLU A 1 234 ? 7.293 -13.986 1.490 1.00 98.38 234 GLU A C 1
ATOM 1808 O O . GLU A 1 234 ? 8.181 -14.789 1.786 1.00 98.38 234 GLU A O 1
ATOM 1813 N N . ALA A 1 235 ? 6.219 -13.826 2.266 1.00 98.25 235 ALA A N 1
ATOM 1814 C CA . ALA A 1 235 ? 5.953 -14.553 3.510 1.00 98.25 235 ALA A CA 1
ATOM 1815 C C . ALA A 1 235 ? 4.475 -14.997 3.607 1.00 98.25 235 ALA A C 1
ATOM 1817 O O . ALA A 1 235 ? 3.777 -14.622 4.557 1.00 98.25 235 ALA A O 1
ATOM 1818 N N . PRO A 1 236 ? 3.974 -15.804 2.647 1.00 97.62 236 PRO A N 1
ATOM 1819 C CA . PRO A 1 236 ? 2.552 -16.130 2.536 1.00 97.62 236 PRO A CA 1
ATOM 1820 C C . PRO A 1 236 ? 1.985 -16.795 3.792 1.00 97.62 236 PRO A C 1
ATOM 1822 O O . PRO A 1 236 ? 0.882 -16.462 4.219 1.00 97.62 236 PRO A O 1
ATOM 1825 N N . GLU A 1 237 ? 2.730 -17.708 4.421 1.00 98.12 237 GLU A N 1
ATOM 1826 C CA . GLU A 1 237 ? 2.252 -18.439 5.598 1.00 98.12 237 GLU A CA 1
ATOM 1827 C C . GLU A 1 237 ? 2.189 -17.551 6.842 1.00 98.12 237 GLU A C 1
ATOM 1829 O O . GLU A 1 237 ? 1.248 -17.666 7.625 1.00 98.12 237 GLU A O 1
ATOM 1834 N N . GLU A 1 238 ? 3.155 -16.646 7.019 1.00 98.38 238 GLU A N 1
ATOM 1835 C CA . GLU A 1 238 ? 3.133 -15.685 8.124 1.00 98.38 238 GLU A CA 1
ATOM 1836 C C . GLU A 1 238 ? 2.008 -14.664 7.931 1.00 98.38 238 GLU A C 1
ATOM 1838 O O . GLU A 1 238 ? 1.249 -14.407 8.865 1.00 98.38 238 GLU A O 1
ATOM 1843 N N . CYS A 1 239 ? 1.837 -14.151 6.707 1.00 98.12 239 CYS A N 1
ATOM 1844 C CA . CYS A 1 239 ? 0.736 -13.249 6.381 1.00 98.12 239 CYS A CA 1
ATOM 1845 C C . CYS A 1 239 ? -0.626 -13.894 6.632 1.00 98.12 239 CYS A C 1
ATOM 1847 O O . CYS A 1 239 ? -1.472 -13.313 7.314 1.00 98.12 239 CYS A O 1
ATOM 1849 N N . ALA A 1 240 ? -0.836 -15.105 6.112 1.00 98.12 240 ALA A N 1
ATOM 1850 C CA . ALA A 1 240 ? -2.075 -15.842 6.316 1.00 98.12 240 ALA A CA 1
ATOM 1851 C C . ALA A 1 240 ? -2.305 -16.165 7.800 1.00 98.12 240 ALA A C 1
ATOM 1853 O O . ALA A 1 240 ? -3.428 -16.027 8.281 1.00 98.12 240 ALA A O 1
ATOM 1854 N N . G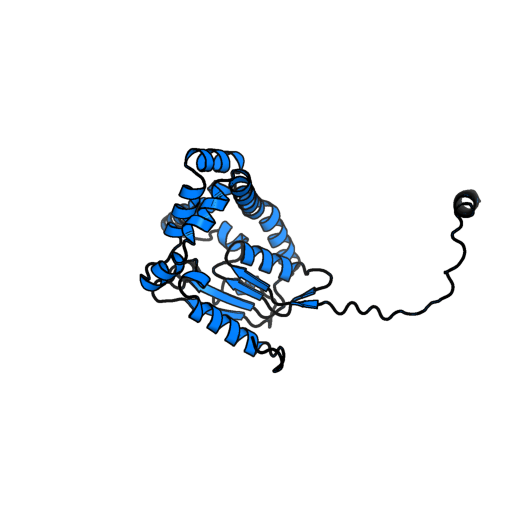LY A 1 241 ? -1.254 -16.540 8.536 1.00 98.31 241 GLY A N 1
ATOM 1855 C CA . GLY A 1 241 ? -1.320 -16.817 9.971 1.00 98.31 241 GLY A CA 1
ATOM 1856 C C . GLY A 1 241 ? -1.739 -15.598 10.794 1.00 98.31 241 GLY A C 1
ATOM 1857 O O . GLY A 1 241 ? -2.672 -15.696 11.588 1.00 98.31 241 GLY A O 1
ATOM 1858 N N . ALA A 1 242 ? -1.116 -14.441 10.553 1.00 98.19 242 ALA A N 1
ATOM 1859 C CA . ALA A 1 242 ? -1.447 -13.192 11.239 1.00 98.19 242 ALA A CA 1
ATOM 1860 C C . ALA A 1 242 ? -2.895 -12.750 10.965 1.00 98.19 242 ALA A C 1
ATOM 1862 O O . ALA A 1 242 ? -3.617 -12.344 11.879 1.00 98.19 242 ALA A O 1
ATOM 1863 N N . ILE A 1 243 ? -3.343 -12.872 9.711 1.00 97.81 243 ILE A N 1
ATOM 1864 C CA . ILE A 1 243 ? -4.729 -12.586 9.328 1.00 97.81 243 ILE A CA 1
ATOM 1865 C C . ILE A 1 243 ? -5.683 -13.562 10.023 1.00 97.81 243 ILE A C 1
ATOM 1867 O O . ILE A 1 243 ? -6.658 -13.123 10.625 1.00 97.81 243 ILE A O 1
ATOM 1871 N N . ALA A 1 244 ? -5.413 -14.868 9.985 1.00 96.81 244 ALA A N 1
ATOM 1872 C CA . ALA A 1 244 ? -6.273 -15.882 10.592 1.00 96.81 244 ALA A CA 1
ATOM 1873 C C . ALA A 1 244 ? -6.394 -15.720 12.117 1.00 96.81 244 ALA A C 1
ATOM 1875 O O . ALA A 1 244 ? -7.496 -15.817 12.659 1.00 96.81 244 ALA A O 1
ATOM 1876 N N . GLU A 1 245 ? -5.290 -15.424 12.809 1.00 96.62 245 GLU A N 1
ATOM 1877 C CA . GLU A 1 245 ? -5.298 -15.135 14.247 1.00 96.62 245 GLU A CA 1
ATOM 1878 C C . GLU A 1 245 ? -6.157 -13.904 14.559 1.00 96.62 245 GLU A C 1
ATOM 1880 O O . GLU A 1 245 ? -7.018 -13.939 15.444 1.00 96.62 245 GLU A O 1
ATOM 1885 N N . TRP A 1 246 ? -5.968 -12.823 13.799 1.00 97.12 246 TRP A N 1
ATOM 1886 C CA . TRP A 1 246 ? -6.755 -11.607 13.965 1.00 97.12 246 TRP A CA 1
ATOM 1887 C C . TRP A 1 246 ? -8.246 -11.846 13.702 1.00 97.12 246 TRP A C 1
ATOM 1889 O O . TRP A 1 246 ? -9.071 -11.414 14.508 1.00 97.12 246 TRP A O 1
ATOM 1899 N N . LEU A 1 247 ? -8.590 -12.593 12.645 1.00 95.56 247 LEU A N 1
ATOM 1900 C CA . LEU A 1 247 ? -9.962 -12.998 12.324 1.00 95.56 247 LEU A CA 1
ATOM 1901 C C . LEU A 1 247 ? -10.606 -13.794 13.465 1.00 95.56 247 LEU A C 1
ATOM 1903 O O . LEU A 1 247 ? -11.736 -13.492 13.855 1.00 95.56 247 LEU A O 1
ATOM 1907 N N . GLY A 1 248 ? -9.885 -14.756 14.052 1.00 93.25 248 GLY A N 1
ATOM 1908 C CA . GLY A 1 248 ? -10.351 -15.499 15.228 1.00 93.25 248 GLY A CA 1
ATOM 1909 C C . GLY A 1 248 ? -10.635 -14.585 16.427 1.00 93.25 248 GLY A C 1
ATOM 1910 O O . GLY A 1 248 ? -11.595 -14.792 17.169 1.00 93.25 248 GLY A O 1
ATOM 1911 N N . GLY A 1 249 ? -9.857 -13.509 16.570 1.00 91.06 249 GLY A N 1
ATOM 1912 C CA . GLY A 1 249 ? -10.051 -12.476 17.586 1.00 91.06 249 GLY A CA 1
ATOM 1913 C C . GLY A 1 249 ? -11.247 -11.541 17.362 1.00 91.06 249 GLY A C 1
ATOM 1914 O O . GLY A 1 249 ? -11.599 -10.807 18.288 1.00 91.06 249 GLY A O 1
ATOM 1915 N N . LEU A 1 250 ? -11.879 -11.550 16.181 1.00 89.44 250 LEU A N 1
ATOM 1916 C CA . LEU A 1 250 ? -13.081 -10.751 15.897 1.00 89.44 250 LEU A CA 1
ATOM 1917 C C . LEU A 1 250 ? -14.369 -11.392 16.434 1.00 89.44 250 LEU A C 1
ATOM 1919 O O . LEU A 1 250 ? -15.421 -10.756 16.407 1.00 89.44 250 LEU A O 1
ATOM 1923 N N . GLY A 1 251 ? -14.312 -12.641 16.914 1.00 71.25 251 GLY A N 1
ATOM 1924 C CA . GLY A 1 251 ? -15.491 -13.348 17.423 1.00 71.25 251 GLY A CA 1
ATOM 1925 C C . GLY A 1 251 ? -16.528 -13.661 16.338 1.00 71.25 251 GLY A C 1
ATOM 1926 O O . GLY A 1 251 ? -17.704 -13.861 16.644 1.00 71.25 251 GLY A O 1
ATOM 1927 N N . ILE A 1 252 ? -16.106 -13.705 15.069 1.00 66.94 252 ILE A N 1
ATOM 1928 C CA . ILE A 1 252 ? -16.954 -14.040 13.920 1.00 66.94 252 ILE A CA 1
ATOM 1929 C C . ILE A 1 252 ? -17.102 -15.570 13.863 1.00 66.94 252 ILE A C 1
ATOM 1931 O O . ILE A 1 252 ? -16.519 -16.227 13.016 1.00 66.94 252 ILE A O 1
ATOM 1935 N N . GLY A 1 253 ? -17.852 -16.119 14.826 1.00 49.59 253 GLY A N 1
ATOM 1936 C CA . GLY A 1 253 ? -18.452 -17.459 14.855 1.00 49.59 253 GLY A CA 1
ATOM 1937 C C . GLY A 1 253 ? -17.550 -18.681 14.607 1.00 49.59 253 GLY A C 1
ATOM 1938 O O . GLY A 1 253 ? -17.103 -18.922 13.491 1.00 49.59 253 GLY A O 1
ATOM 1939 N N . ASP A 1 254 ? -17.492 -19.579 15.597 1.00 45.66 254 ASP A N 1
ATOM 1940 C CA . ASP A 1 254 ? -16.962 -20.964 15.558 1.00 45.66 254 ASP A CA 1
ATOM 1941 C C . ASP A 1 254 ? -17.563 -21.899 14.463 1.00 45.66 254 ASP A C 1
ATOM 1943 O O . ASP A 1 254 ? -17.424 -23.122 14.521 1.00 45.66 254 ASP A O 1
ATOM 1947 N N . GLY A 1 255 ? -18.265 -21.364 13.459 1.00 42.62 255 GLY A N 1
ATOM 1948 C CA . GLY A 1 255 ? -18.881 -22.101 12.352 1.00 42.62 255 GLY A CA 1
ATOM 1949 C C . GLY A 1 255 ? -18.192 -21.935 10.995 1.00 42.62 255 GLY A C 1
ATOM 1950 O O . GLY A 1 255 ? -18.482 -22.709 10.084 1.00 42.62 255 GLY A O 1
ATOM 1951 N N . ALA A 1 256 ? -17.282 -20.971 10.839 1.00 39.62 256 ALA A N 1
ATOM 1952 C CA . ALA A 1 256 ? -16.526 -20.782 9.605 1.00 39.62 256 ALA A CA 1
ATOM 1953 C C . ALA A 1 256 ? -15.111 -21.344 9.782 1.00 39.62 256 ALA A C 1
ATOM 1955 O O . ALA A 1 256 ? -14.182 -20.639 10.166 1.00 39.62 256 ALA A O 1
ATOM 1956 N N . LYS A 1 257 ? -14.945 -22.643 9.514 1.00 31.62 257 LYS A N 1
ATOM 1957 C CA . LYS A 1 257 ? -13.613 -23.161 9.193 1.00 31.62 257 LYS A CA 1
ATOM 1958 C C . LYS A 1 257 ? -13.188 -22.502 7.880 1.00 31.62 257 LYS A C 1
ATOM 1960 O O . LYS A 1 257 ? -13.831 -22.753 6.861 1.00 31.62 257 LYS A O 1
ATOM 1965 N N . LEU A 1 258 ? -12.181 -21.633 7.948 1.00 38.03 258 LEU A N 1
ATOM 1966 C CA . LEU A 1 258 ? -11.381 -21.242 6.787 1.00 38.03 258 LEU A CA 1
ATOM 1967 C C . LEU A 1 258 ? -10.678 -22.477 6.209 1.00 38.03 258 LEU A C 1
ATOM 1969 O O . LEU A 1 258 ? -10.280 -23.354 7.016 1.00 38.03 258 LEU A O 1
#

Foldseek 3Di:
DVVVVVVVVVVVVVVVPPDDDDPPDPPPPPPPLPQAEDEQEAADLSLQVQFVCLLVPDRSHDHQEYEYAADFHLCCLVVQPDPDPVVSVVSCVLPVCLVLLLVLVRQLVVCLVVQQLVVQLVVCVSQFWPAPQLVCQLPPPVNSVVRSVQRNDSVSSNVSSVSSNCSVPVSNVVLVVCLVVVRARAHAYEYEHACVPVVVVDPPVPSCVSRYDPPHHYHYHYDYDRGGSPCCRSPVPSVVVSVVVVVVVSCPDPPDDD

Sequence (258 aa):
MAAAKSLNIQNEKLSNLGLKTITDNEQILPSISTDVPIILIGHDRGARIAHRLTVSKVPGFSILGVTLIDIVPTSTQWHNASNSPAKAAKEVTGYFHWPFLANVDLATRMITAYGGGKWCCEMIESWSGSNTRGLAKLKSDDSFAVYAGFFEDEHVVRASCEDYKHGATTDLKLQEEDQEKGRKIDVPLLLLYASDLIGKRYDFSTVWNGWVQEGVRITNHGLGDGIGHFGAEEAPEECAGAIAEWLGGLGIGDGAKL

Radius of gyration: 24.62 Å; chains: 1; bounding box: 76×53×46 Å

Secondary structure (DSSP, 8-state):
--HHHHHHHHHHHHGGG-----SS----------PEEEEEEEEHHHHHHHHHHHHH--TTEEEEEEEEES---HHHHHH---SSHHHHHHHHHHTTHHHHHTSHHHHHHHHHHH-HHHHHHHHHHHHS-S-HHHHHHHTGGGHHHHHHHHHTSHHHHHHHHHHHHHHTTHHHHHHHHHHHTT--B-S-EEEEEETTTHHHHS-TTTTTGGGB-TTPPEEEEEE-TT--S-HHHHSHHHHHHHHHHHHHTTT--TT---

InterPro domains:
  IPR029058 Alpha/Beta hydrolase fold [G3DSA:3.40.50.1820] (14-249)
  IPR029058 Alpha/Beta hydrolase fold [SSF53474] (37-249)